Protein AF-A0A2K3N0V7-F1 (afdb_monomer)

Organism: Trifolium pratense (NCBI:txid57577)

Secondary structure (DSSP, 8-state):
-TTTSTTT--HHHHHHHHHHHHHHHHHGGGS---PPP-SHHHHHHHHHTT---EEEEEESTTTT-GGGTTEEEEEEEEEETTTTEEEEEE-SSS--EEEEEE-GGGEE--SS-S-TTSPP--S-STT--TT-EEEEEEESSTTSPPEEEEEEEE--TT----GGG--GGGSSEEEEE-TTBPTT-TTSEEEEETTS---EEETTTEEEEEEEE---HHHHHHHHHT--SS-B-

Sequence (233 aa):
MKIKWSKVFGDAAYREWKCYVASRNIDKKNYIKSRLDDSIAALYLSLENGKFWFPAQVYNRENGHAGFMLSCYDAQLCYDSRIDTFQARYSPNGRWTIEENIKWERLRVPPIDSPSHVLHISDCLDDLRPGDHVEIQWRRNKEFPYGWWYSIIGHLETCQEQGNHCQCHNKDTVILEFTQYTVGSRWRQTMINRKNHREQGNEIEGFYGGIRKLHSKEEITRWKKLWPTKTVE

Radius of gyration: 20.45 Å; Cα contacts (8 Å, |Δi|>4): 410; chains: 1; bounding box: 48×35×70 Å

Solvent-accessible surface area (backbone atoms only — not comparable to full-atom values): 13253 Å² total; per-residue (Å²): 116,82,70,84,44,55,57,38,55,42,70,70,25,54,53,51,48,55,50,55,47,50,52,58,42,56,72,34,73,83,46,103,56,83,71,67,67,84,48,73,65,46,52,51,51,31,42,58,68,39,73,42,73,35,55,24,25,35,46,28,57,77,78,73,41,75,95,30,61,55,25,35,33,72,26,39,33,30,39,39,66,92,76,67,27,25,36,35,39,36,61,52,74,82,54,77,46,80,48,70,76,41,47,75,90,40,44,28,40,63,94,61,100,63,64,53,77,56,79,53,84,53,85,48,52,77,77,48,37,66,74,40,41,31,36,34,30,37,22,63,46,93,74,35,40,43,31,36,34,56,34,33,29,38,71,53,90,89,54,84,80,72,65,98,72,70,62,54,51,80,44,55,61,44,35,40,28,28,83,60,36,35,93,88,37,82,76,21,55,51,78,47,42,52,88,76,67,57,81,43,76,43,84,87,83,14,35,33,50,21,41,48,72,58,81,52,68,65,62,53,51,51,53,65,70,61,52,73,96,60,74,36,124

pLDDT: mean 87.27, std 11.24, range [50.97, 97.5]

Nearest PDB structures (foldseek):
  1fdp-assembly1_A  TM=2.378E-01  e=1.669E-01  Homo sapiens
  6ff0-assembly1_A  TM=2.028E-01  e=1.240E+00  Ryegrass mottle virus
  7yzv-assembly1_A  TM=2.114E-01  e=2.077E+00  Ryegrass mottle virus
  2vpa-assembly1_A  TM=1.777E-01  e=5.824E+00  Deinococcus radiodurans

Mean predicted aligned error: 6.73 Å

Foldseek 3Di:
DPDPCVFFQDDQQLVVLVVVQVVVQVVCPVDPDDRQDNDPVSVVVCQLCQVDWGKWKFQQPPQPDLVRAQKIDIWTWTADNVLGAIWTWDCFQPDTDIDTRHHPLRIGHDPDPDDQLDAADAPCLLVADAQFKKWKWWDLENSGGTMTHIWGWHADPPFPPDPPPTPRSVAQKIKTADPLADDVDPPGIDIAGSPDFDWDDDNVGTIITRMDTDPDPVVVVSSVVSHDPDRRD

Structure (mmCIF, N/CA/C/O backbone):
data_AF-A0A2K3N0V7-F1
#
_entry.id   AF-A0A2K3N0V7-F1
#
loop_
_atom_site.group_PDB
_atom_site.id
_atom_site.type_symbol
_atom_site.label_atom_id
_atom_site.label_alt_id
_atom_site.label_comp_id
_atom_site.label_asym_id
_atom_site.label_entity_id
_atom_site.label_seq_id
_atom_site.pdbx_PDB_ins_code
_atom_site.Cartn_x
_atom_site.Cartn_y
_atom_site.Cartn_z
_atom_site.occupancy
_atom_site.B_iso_or_equiv
_atom_site.auth_seq_id
_atom_site.auth_comp_id
_atom_site.auth_asym_id
_atom_site.auth_atom_id
_atom_site.pdbx_PDB_model_num
ATOM 1 N N . MET A 1 1 ? 12.189 -15.089 -15.171 1.00 53.09 1 MET A N 1
ATOM 2 C CA . MET A 1 1 ? 11.665 -13.954 -14.373 1.00 53.09 1 MET A CA 1
ATOM 3 C C . MET A 1 1 ? 11.386 -14.283 -12.895 1.00 53.09 1 MET A C 1
ATOM 5 O O . MET A 1 1 ? 11.466 -13.382 -12.074 1.00 53.09 1 MET A O 1
ATOM 9 N N . LYS A 1 2 ? 11.056 -15.540 -12.539 1.00 59.03 2 LYS A N 1
ATOM 10 C CA . LYS A 1 2 ? 10.131 -15.887 -11.438 1.00 59.03 2 LYS A CA 1
ATOM 11 C C . LYS A 1 2 ? 10.522 -15.602 -9.971 1.00 59.03 2 LYS A C 1
ATOM 13 O O . LYS A 1 2 ? 9.604 -15.602 -9.161 1.00 59.03 2 LYS A O 1
ATOM 18 N N . ILE A 1 3 ? 11.784 -15.369 -9.586 1.00 67.62 3 ILE A N 1
ATOM 19 C CA . ILE A 1 3 ? 12.129 -15.196 -8.147 1.00 67.62 3 ILE A CA 1
ATOM 20 C C . ILE A 1 3 ? 12.509 -13.756 -7.786 1.00 67.62 3 ILE A C 1
ATOM 22 O O . ILE A 1 3 ? 11.917 -13.201 -6.866 1.00 67.62 3 ILE A O 1
ATOM 26 N N . LYS A 1 4 ? 13.470 -13.141 -8.493 1.00 84.62 4 LYS A N 1
ATOM 27 C CA . LYS A 1 4 ? 13.962 -11.791 -8.150 1.00 84.62 4 LYS A CA 1
ATOM 28 C C . LYS A 1 4 ? 12.851 -10.742 -8.259 1.00 84.62 4 LYS A C 1
ATOM 30 O O . LYS A 1 4 ? 12.568 -10.024 -7.310 1.00 84.62 4 LYS A O 1
ATOM 35 N N . TRP A 1 5 ? 12.187 -10.707 -9.412 1.00 90.44 5 TRP A N 1
ATOM 36 C CA . TRP A 1 5 ? 11.253 -9.638 -9.767 1.00 90.44 5 TRP A CA 1
ATOM 37 C C . TRP A 1 5 ? 9.809 -9.892 -9.326 1.00 90.44 5 TRP A C 1
ATOM 39 O O . TRP A 1 5 ? 9.037 -8.948 -9.230 1.00 90.44 5 TRP A O 1
ATOM 49 N N . SER A 1 6 ? 9.431 -11.131 -8.994 1.00 86.44 6 SER A N 1
ATOM 50 C CA . SER A 1 6 ? 8.032 -11.497 -8.697 1.00 86.44 6 SER A CA 1
ATOM 51 C C . SER A 1 6 ? 7.441 -10.826 -7.457 1.00 86.44 6 SER A C 1
ATOM 53 O O . SER A 1 6 ? 6.226 -10.782 -7.307 1.00 86.44 6 SER A O 1
ATOM 55 N N . LYS A 1 7 ? 8.284 -10.285 -6.570 1.00 87.25 7 LYS A N 1
ATOM 56 C CA . LYS A 1 7 ? 7.837 -9.561 -5.371 1.00 87.25 7 LYS A CA 1
ATOM 57 C C . LYS A 1 7 ? 7.464 -8.102 -5.633 1.00 87.25 7 LYS A C 1
ATOM 59 O O . LYS A 1 7 ? 6.831 -7.498 -4.772 1.00 87.25 7 LYS A O 1
ATOM 64 N N . VAL A 1 8 ? 7.860 -7.544 -6.778 1.00 92.31 8 VAL A N 1
ATOM 65 C CA . VAL A 1 8 ? 7.706 -6.112 -7.091 1.00 92.31 8 VAL A CA 1
ATOM 66 C C . VAL A 1 8 ? 7.111 -5.851 -8.475 1.00 92.31 8 VAL A C 1
ATOM 68 O O . VAL A 1 8 ? 6.478 -4.825 -8.688 1.00 92.31 8 VAL A O 1
ATOM 71 N N . PHE A 1 9 ? 7.260 -6.791 -9.405 1.00 92.38 9 PHE A N 1
ATOM 72 C CA . PHE A 1 9 ? 6.770 -6.689 -10.771 1.00 92.38 9 PHE A CA 1
ATOM 73 C C . PHE A 1 9 ? 5.545 -7.592 -10.959 1.00 92.38 9 PHE A C 1
ATOM 75 O O . PHE A 1 9 ? 5.670 -8.818 -10.939 1.00 92.38 9 PHE A O 1
ATOM 82 N N . GLY A 1 10 ? 4.371 -6.980 -11.133 1.00 91.56 10 GLY A N 1
ATOM 83 C CA . GLY A 1 10 ? 3.091 -7.672 -11.326 1.00 91.56 10 GLY A CA 1
ATOM 84 C C . GLY A 1 10 ? 2.415 -7.359 -12.661 1.00 91.56 10 GLY A C 1
ATOM 85 O O . GLY A 1 10 ? 3.028 -6.802 -13.573 1.00 91.56 10 GLY A O 1
ATOM 86 N N . ASP A 1 11 ? 1.128 -7.690 -12.764 1.00 91.44 11 ASP A N 1
ATOM 87 C CA . ASP A 1 11 ? 0.361 -7.581 -14.012 1.00 91.44 11 ASP A CA 1
ATOM 88 C C . ASP A 1 11 ? 0.267 -6.145 -14.536 1.00 91.44 11 ASP A C 1
ATOM 90 O O . ASP A 1 11 ? 0.441 -5.919 -15.736 1.00 91.44 11 ASP A O 1
ATOM 94 N N . ALA A 1 12 ? 0.078 -5.161 -13.650 1.00 91.38 12 ALA A N 1
ATOM 95 C CA . ALA A 1 12 ? 0.076 -3.746 -14.020 1.00 91.38 12 ALA A CA 1
ATOM 96 C C . ALA A 1 12 ? 1.392 -3.329 -14.691 1.00 91.38 12 ALA A C 1
ATOM 98 O O . ALA A 1 12 ? 1.384 -2.736 -15.771 1.00 91.38 12 ALA A O 1
ATOM 99 N N . ALA A 1 13 ? 2.521 -3.735 -14.110 1.00 93.25 13 ALA A N 1
ATOM 100 C CA . ALA A 1 13 ? 3.840 -3.459 -14.660 1.00 93.25 13 ALA A CA 1
ATOM 101 C C . ALA A 1 13 ? 4.084 -4.174 -15.990 1.00 93.25 13 ALA A C 1
ATOM 103 O O . ALA A 1 13 ? 4.665 -3.606 -16.917 1.00 93.25 13 ALA A O 1
ATOM 104 N N . TYR A 1 14 ? 3.584 -5.402 -16.123 1.00 92.69 14 TYR A N 1
ATOM 105 C CA . TYR A 1 14 ? 3.677 -6.143 -17.372 1.00 92.69 14 TYR A CA 1
ATOM 106 C C . TYR A 1 14 ? 2.850 -5.506 -18.498 1.00 92.69 14 TYR A C 1
ATOM 108 O O . TYR A 1 14 ? 3.303 -5.453 -19.645 1.00 92.69 14 TYR A O 1
ATOM 116 N N . ARG A 1 15 ? 1.655 -4.983 -18.197 1.00 92.75 15 ARG A N 1
ATOM 117 C CA . ARG A 1 15 ? 0.851 -4.232 -19.174 1.00 92.75 15 ARG A CA 1
ATOM 118 C C . ARG A 1 15 ? 1.537 -2.931 -19.582 1.00 92.75 15 ARG A C 1
ATOM 120 O O . ARG A 1 15 ? 1.597 -2.644 -20.776 1.00 92.75 15 ARG A O 1
ATOM 127 N N . GLU A 1 16 ? 2.111 -2.195 -18.631 1.00 93.19 16 GLU A N 1
ATOM 128 C CA . GLU A 1 16 ? 2.858 -0.968 -18.929 1.00 93.19 16 GLU A CA 1
ATOM 129 C C . GLU A 1 16 ? 4.085 -1.247 -19.814 1.00 93.19 16 GLU A C 1
ATOM 131 O O . GLU A 1 16 ? 4.337 -0.513 -20.771 1.00 93.19 16 GLU A O 1
ATOM 136 N N . TRP A 1 17 ? 4.777 -2.371 -19.596 1.00 93.25 17 TRP A N 1
ATOM 137 C CA . TRP A 1 17 ? 5.868 -2.811 -20.469 1.00 93.25 17 TRP A CA 1
ATOM 138 C C . TRP A 1 17 ? 5.409 -3.020 -21.915 1.00 93.25 17 TRP A C 1
ATOM 140 O O . TRP A 1 17 ? 6.053 -2.538 -22.850 1.00 93.25 17 TRP A O 1
ATOM 150 N N . LYS A 1 18 ? 4.275 -3.702 -22.125 1.00 92.25 18 LYS A N 1
ATOM 151 C CA . LYS A 1 18 ? 3.732 -3.905 -23.478 1.00 92.25 18 LYS A CA 1
ATOM 152 C C . LYS A 1 18 ? 3.440 -2.574 -24.170 1.00 92.25 18 LYS A C 1
ATOM 154 O O . LYS A 1 18 ? 3.781 -2.413 -25.342 1.00 92.25 18 LYS A O 1
ATOM 159 N N . CYS A 1 19 ? 2.865 -1.614 -23.446 1.00 90.38 19 CYS A N 1
ATOM 160 C CA . CYS A 1 19 ? 2.620 -0.266 -23.961 1.00 90.38 19 CYS A CA 1
ATOM 161 C C . CYS A 1 19 ? 3.927 0.464 -24.307 1.00 90.38 19 CYS A C 1
ATOM 163 O O . CYS A 1 19 ? 4.026 1.063 -25.378 1.00 90.38 19 CYS A O 1
ATOM 165 N N . TYR A 1 20 ? 4.946 0.367 -23.450 1.00 89.62 20 TYR A N 1
ATOM 166 C CA . TYR A 1 20 ? 6.271 0.948 -23.679 1.00 89.62 20 TYR A CA 1
ATOM 167 C C . TYR A 1 20 ? 6.953 0.395 -24.940 1.00 89.62 20 TYR A C 1
ATOM 169 O O . TYR A 1 20 ? 7.524 1.149 -25.732 1.00 89.62 20 TYR A O 1
ATOM 177 N N . VAL A 1 21 ? 6.890 -0.921 -25.162 1.00 89.12 21 VAL A N 1
ATOM 178 C CA . VAL A 1 21 ? 7.452 -1.541 -26.372 1.00 89.12 21 VAL A CA 1
ATOM 179 C C . VAL A 1 21 ? 6.674 -1.107 -27.615 1.00 89.12 21 VAL A C 1
ATOM 181 O O . VAL A 1 21 ? 7.278 -0.794 -28.644 1.00 89.12 21 VAL A O 1
ATOM 184 N N . ALA A 1 22 ? 5.343 -1.055 -27.527 1.00 87.06 22 ALA A N 1
ATOM 185 C CA . ALA A 1 22 ? 4.488 -0.640 -28.632 1.00 87.06 22 ALA A CA 1
ATOM 186 C C . ALA A 1 22 ? 4.751 0.815 -29.059 1.00 87.06 22 ALA A C 1
ATOM 188 O O . ALA A 1 22 ? 4.936 1.064 -30.251 1.00 87.06 22 ALA A O 1
ATOM 189 N N . SER A 1 23 ? 4.837 1.756 -28.111 1.00 84.38 23 SER A N 1
ATOM 190 C CA . SER A 1 23 ? 5.066 3.178 -28.410 1.00 84.38 23 SER A CA 1
ATOM 191 C C . SER A 1 23 ? 6.407 3.410 -29.107 1.00 84.38 23 SER A C 1
ATOM 193 O O . SER A 1 23 ? 6.461 4.023 -30.171 1.00 84.38 23 SER A O 1
ATOM 195 N N . ARG A 1 24 ? 7.486 2.797 -28.611 1.00 79.62 24 ARG A N 1
ATOM 196 C CA . ARG A 1 24 ? 8.812 2.924 -29.234 1.00 79.62 24 ARG A CA 1
ATOM 197 C C . ARG A 1 24 ? 8.927 2.256 -30.599 1.00 79.62 24 ARG A C 1
ATOM 199 O O . ARG A 1 24 ? 9.806 2.608 -31.384 1.00 79.62 24 ARG A O 1
ATOM 206 N N . ASN A 1 25 ? 8.077 1.276 -30.886 1.00 76.00 25 ASN A N 1
ATOM 207 C CA . ASN A 1 25 ? 7.995 0.672 -32.211 1.00 76.00 25 ASN A CA 1
ATOM 208 C C . ASN A 1 25 ? 7.245 1.562 -33.210 1.00 76.00 25 ASN A C 1
ATOM 210 O O . ASN A 1 25 ? 7.527 1.475 -34.403 1.00 76.00 25 ASN A O 1
ATOM 214 N N . ILE A 1 26 ? 6.338 2.428 -32.748 1.00 68.56 26 ILE A N 1
ATOM 215 C CA . ILE A 1 26 ? 5.679 3.442 -33.583 1.00 68.56 26 ILE A CA 1
ATOM 216 C C . ILE A 1 26 ? 6.671 4.552 -33.942 1.00 68.56 26 ILE A C 1
ATOM 218 O O . ILE A 1 26 ? 6.823 4.849 -35.125 1.00 68.56 26 ILE A O 1
ATOM 222 N N . ASP A 1 27 ? 7.423 5.073 -32.967 1.00 61.59 27 ASP A N 1
ATOM 223 C CA . ASP A 1 27 ? 8.426 6.132 -33.192 1.00 61.59 27 ASP A CA 1
ATOM 224 C C . ASP A 1 27 ? 9.503 5.722 -34.213 1.00 61.59 27 ASP A C 1
ATOM 226 O O . ASP A 1 27 ? 10.034 6.541 -34.965 1.00 61.59 27 ASP A O 1
ATOM 230 N N . LYS A 1 28 ? 9.808 4.422 -34.278 1.00 59.72 28 LYS A N 1
ATOM 231 C CA . LYS A 1 28 ? 10.788 3.844 -35.205 1.00 59.72 28 LYS A CA 1
ATOM 232 C C . LYS A 1 28 ? 10.254 3.572 -36.611 1.00 59.72 28 LYS A C 1
ATOM 234 O O . LYS A 1 28 ? 11.056 3.266 -37.483 1.00 59.72 28 LYS A O 1
AT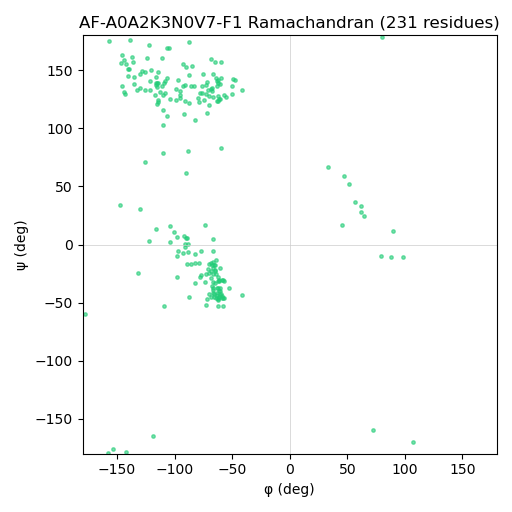OM 239 N N . LYS A 1 29 ? 8.951 3.700 -36.891 1.00 53.72 29 LYS A N 1
ATOM 240 C CA . LYS A 1 29 ? 8.425 3.489 -38.257 1.00 53.72 29 LYS A CA 1
ATOM 241 C C . LYS A 1 29 ? 8.946 4.510 -39.282 1.00 53.72 29 LYS A C 1
ATOM 243 O O . LYS A 1 29 ? 8.833 4.250 -40.474 1.00 53.72 29 LYS A O 1
ATOM 248 N N . ASN A 1 30 ? 9.569 5.606 -38.835 1.00 54.69 30 ASN A N 1
ATOM 249 C CA . ASN A 1 30 ? 10.141 6.646 -39.699 1.00 54.69 30 ASN A CA 1
ATOM 250 C C . ASN A 1 30 ? 11.631 6.457 -40.047 1.00 54.69 30 ASN A C 1
ATOM 252 O O . ASN A 1 30 ? 12.147 7.182 -40.890 1.00 54.69 30 ASN A O 1
ATOM 256 N N . TYR A 1 31 ? 12.330 5.484 -39.451 1.00 55.84 31 TYR A N 1
ATOM 257 C CA . TYR A 1 31 ? 13.721 5.158 -39.787 1.00 55.84 31 TYR A CA 1
ATOM 258 C C . TYR A 1 31 ? 13.918 3.645 -39.702 1.00 55.84 31 TYR A C 1
ATOM 260 O O . TYR A 1 31 ? 13.580 3.048 -38.687 1.00 55.84 31 TYR A O 1
ATOM 268 N N . ILE A 1 32 ? 14.487 3.020 -40.737 1.00 53.59 32 ILE A N 1
ATOM 269 C CA . ILE A 1 32 ? 14.773 1.574 -40.804 1.00 53.59 32 ILE A CA 1
ATOM 270 C C . ILE A 1 32 ? 15.730 1.182 -39.657 1.00 53.59 32 ILE A C 1
ATOM 272 O O . ILE A 1 32 ? 16.947 1.143 -39.818 1.00 53.59 32 ILE A O 1
ATOM 276 N N . LYS A 1 33 ? 15.202 0.936 -38.455 1.00 50.97 33 LYS A N 1
ATOM 277 C CA . LYS A 1 33 ? 15.958 0.463 -37.294 1.00 50.97 33 LYS A CA 1
ATOM 278 C C . LYS A 1 33 ? 15.083 -0.464 -36.458 1.00 50.97 33 LYS A C 1
ATOM 280 O O . LYS A 1 33 ? 13.906 -0.197 -36.233 1.00 50.97 33 LYS A O 1
ATOM 285 N N . SER A 1 34 ? 15.689 -1.568 -36.028 1.00 56.81 34 SER A N 1
ATOM 286 C CA . SER A 1 34 ? 15.048 -2.755 -35.457 1.00 56.81 34 SER A CA 1
ATOM 287 C C . SER A 1 34 ? 13.905 -2.474 -34.471 1.00 56.81 34 SER A C 1
ATOM 289 O O . SER A 1 34 ? 14.027 -1.678 -33.526 1.00 56.81 34 SER A O 1
ATOM 291 N N . ARG A 1 35 ? 12.798 -3.196 -34.691 1.00 63.31 35 ARG A N 1
ATOM 292 C CA . ARG A 1 35 ? 11.685 -3.366 -33.752 1.00 63.31 35 ARG A CA 1
ATOM 293 C C . ARG A 1 35 ? 12.255 -3.790 -32.394 1.00 63.31 35 ARG A C 1
ATOM 295 O O . ARG A 1 35 ? 13.091 -4.688 -32.334 1.00 63.31 35 ARG A O 1
ATOM 302 N N . LEU A 1 36 ? 11.860 -3.108 -31.322 1.00 69.50 36 LEU A N 1
ATOM 303 C CA . LEU A 1 36 ? 12.129 -3.575 -29.965 1.00 69.50 36 LEU A CA 1
ATOM 304 C C . LEU A 1 36 ? 11.456 -4.934 -29.785 1.00 69.50 36 LEU A C 1
ATOM 306 O O . LEU A 1 36 ? 10.259 -5.068 -30.047 1.00 69.50 36 LEU A O 1
ATOM 310 N N . ASP A 1 37 ? 12.267 -5.903 -29.375 1.00 77.44 37 ASP A N 1
ATOM 311 C CA . ASP A 1 37 ? 11.851 -7.244 -28.993 1.00 77.44 37 ASP A CA 1
ATOM 312 C C . ASP A 1 37 ? 10.915 -7.164 -27.773 1.00 77.44 37 ASP A C 1
ATOM 314 O O . ASP A 1 37 ? 11.237 -6.504 -26.783 1.00 77.44 37 ASP A O 1
ATOM 318 N N . ASP A 1 38 ? 9.741 -7.791 -27.866 1.00 80.69 38 ASP A N 1
ATOM 319 C CA . ASP A 1 38 ? 8.756 -7.888 -26.783 1.00 80.69 38 ASP A CA 1
ATOM 320 C C . ASP A 1 38 ? 8.944 -9.154 -25.931 1.00 80.69 38 ASP A C 1
ATOM 322 O O . ASP A 1 38 ? 8.145 -9.428 -25.028 1.00 80.69 38 ASP A O 1
ATOM 326 N N . SER A 1 39 ? 10.028 -9.901 -26.170 1.00 88.38 39 SER A N 1
ATOM 327 C CA . SER A 1 39 ? 10.370 -11.089 -25.405 1.00 88.38 39 SER A CA 1
ATOM 328 C C . SER A 1 39 ? 10.565 -10.809 -23.912 1.00 88.38 39 SER A C 1
ATOM 330 O O . SER A 1 39 ? 10.932 -9.726 -23.447 1.00 88.38 39 SER A O 1
ATOM 332 N N . ILE A 1 40 ? 10.395 -11.872 -23.130 1.00 87.25 40 ILE A N 1
ATOM 333 C CA . ILE A 1 40 ? 10.682 -11.892 -21.693 1.00 87.25 40 ILE A CA 1
ATOM 334 C C . ILE A 1 40 ? 12.154 -11.557 -21.396 1.00 87.25 40 ILE A C 1
ATOM 336 O O . ILE A 1 40 ? 12.450 -10.973 -20.352 1.00 87.25 40 ILE A O 1
ATOM 340 N N . ALA A 1 41 ? 13.073 -11.905 -22.302 1.00 88.88 41 ALA A N 1
ATOM 341 C CA . ALA A 1 41 ? 14.489 -11.578 -22.166 1.00 88.88 41 ALA A CA 1
ATOM 342 C C . ALA A 1 41 ? 14.733 -10.071 -22.337 1.00 88.88 41 ALA A C 1
ATOM 344 O O . ALA A 1 41 ? 15.463 -9.480 -21.540 1.00 88.88 41 ALA A O 1
ATOM 345 N N . ALA A 1 42 ? 14.073 -9.440 -23.313 1.00 90.44 42 ALA A N 1
ATOM 346 C CA . ALA A 1 42 ? 14.140 -7.997 -23.520 1.00 90.44 42 ALA A CA 1
ATOM 347 C C . ALA A 1 42 ? 13.571 -7.218 -22.323 1.00 90.44 42 ALA A C 1
ATOM 349 O O . ALA A 1 42 ? 14.199 -6.258 -21.870 1.00 90.44 42 ALA A O 1
ATOM 350 N N . LEU A 1 43 ? 12.450 -7.679 -21.752 1.00 91.94 43 LEU A N 1
ATOM 351 C CA . LEU A 1 43 ? 11.905 -7.132 -20.505 1.00 91.94 43 LEU A CA 1
ATOM 352 C C . LEU A 1 43 ? 12.925 -7.229 -19.364 1.00 91.94 43 LEU A C 1
ATOM 354 O O . LEU A 1 43 ? 13.245 -6.216 -18.746 1.00 91.94 43 LEU A O 1
ATOM 358 N N . TYR A 1 44 ? 13.487 -8.416 -19.111 1.00 90.50 44 TYR A N 1
ATOM 359 C CA . TYR A 1 44 ? 14.478 -8.598 -18.044 1.00 90.50 44 TYR A CA 1
ATOM 360 C C . TYR A 1 44 ? 15.683 -7.674 -18.226 1.00 90.50 44 TYR A C 1
ATOM 362 O O . TYR A 1 44 ? 16.084 -6.987 -17.292 1.00 90.50 44 TYR A O 1
ATOM 370 N N . LEU A 1 45 ? 16.213 -7.594 -19.448 1.00 92.25 45 LEU A N 1
ATOM 371 C CA . LEU A 1 45 ? 17.322 -6.705 -19.756 1.00 92.25 45 LEU A CA 1
ATOM 372 C C . LEU A 1 45 ? 16.956 -5.236 -19.502 1.00 92.25 45 LEU A C 1
ATOM 374 O O . LEU A 1 45 ? 17.792 -4.503 -18.986 1.00 92.25 45 LEU A O 1
ATOM 378 N N . SER A 1 46 ? 15.737 -4.804 -19.847 1.00 93.06 46 SER A N 1
ATOM 379 C CA . SER A 1 46 ? 15.262 -3.428 -19.624 1.00 93.06 46 SER A CA 1
ATOM 380 C C . SER A 1 46 ? 15.099 -3.062 -18.145 1.00 93.06 46 SER A C 1
ATOM 382 O O . SER A 1 46 ? 15.317 -1.908 -17.776 1.00 93.06 46 SER A O 1
ATOM 384 N N . LEU A 1 47 ? 14.744 -4.043 -17.309 1.00 94.19 47 LEU A N 1
ATOM 385 C CA . LEU A 1 47 ? 14.672 -3.885 -15.860 1.00 94.19 47 LEU A CA 1
ATOM 386 C C . LEU A 1 47 ? 16.077 -3.812 -15.263 1.00 94.19 47 LEU A C 1
ATOM 388 O O . LEU A 1 47 ? 16.395 -2.859 -14.561 1.00 94.19 47 LEU A O 1
ATOM 392 N N . GLU A 1 48 ? 16.944 -4.776 -15.587 1.00 94.19 48 GLU A N 1
ATOM 393 C CA . GLU A 1 48 ? 18.309 -4.842 -15.045 1.00 94.19 48 GLU A CA 1
ATOM 394 C C . GLU A 1 48 ? 19.170 -3.635 -15.439 1.00 94.19 48 GLU A C 1
ATOM 396 O O . GLU A 1 48 ? 20.071 -3.269 -14.697 1.00 94.19 48 GLU A O 1
ATOM 401 N N . ASN A 1 49 ? 18.911 -2.996 -16.583 1.00 93.69 49 ASN A N 1
ATOM 402 C CA . ASN A 1 49 ? 19.666 -1.817 -17.021 1.00 93.69 49 ASN A CA 1
ATOM 403 C C . ASN A 1 49 ? 18.992 -0.471 -16.703 1.00 93.69 49 ASN A C 1
ATOM 405 O O . ASN A 1 49 ? 19.469 0.556 -17.191 1.00 93.69 49 ASN A O 1
ATOM 409 N N . GLY A 1 50 ? 17.883 -0.466 -15.955 1.00 93.50 50 GLY A N 1
ATOM 410 C CA . GLY A 1 50 ? 17.192 0.762 -15.547 1.00 93.50 50 GLY A CA 1
ATOM 411 C C . GLY A 1 50 ? 16.590 1.577 -16.701 1.00 93.50 50 GLY A C 1
ATOM 412 O O . GLY A 1 50 ? 16.424 2.792 -16.591 1.00 93.50 50 GLY A O 1
ATOM 413 N N . LYS A 1 51 ? 16.282 0.955 -17.849 1.00 92.31 51 LYS A N 1
ATOM 414 C CA . LYS A 1 51 ? 15.654 1.653 -18.992 1.00 92.31 51 LYS A CA 1
ATOM 415 C C . LYS A 1 51 ? 14.137 1.718 -18.908 1.00 92.31 51 LYS A C 1
ATOM 417 O O . LYS A 1 51 ? 13.532 2.495 -19.654 1.00 92.31 51 LYS A O 1
ATOM 422 N N . PHE A 1 52 ? 13.534 0.887 -18.066 1.00 93.62 52 PHE A N 1
ATOM 423 C CA . PHE A 1 52 ? 12.092 0.796 -17.918 1.00 93.62 52 PHE A CA 1
ATOM 424 C C . PHE A 1 52 ? 11.668 1.225 -16.513 1.00 93.62 52 PHE A C 1
ATOM 426 O O . PHE A 1 52 ? 12.105 0.645 -15.520 1.00 93.62 52 PHE A O 1
ATOM 433 N N . TRP A 1 53 ? 10.826 2.259 -16.465 1.00 95.44 53 TRP A N 1
ATOM 434 C CA . TRP A 1 53 ? 10.098 2.650 -15.263 1.00 95.44 53 TRP A CA 1
ATOM 435 C C . TRP A 1 53 ? 8.819 1.829 -15.195 1.00 95.44 53 TRP A C 1
ATOM 437 O O . TRP A 1 53 ? 8.176 1.645 -16.227 1.00 95.44 53 TRP A O 1
ATOM 447 N N . PHE A 1 54 ? 8.482 1.314 -14.018 1.00 95.25 54 PHE A N 1
ATOM 448 C CA . PHE A 1 54 ? 7.321 0.450 -13.867 1.00 95.25 54 PHE A CA 1
ATOM 449 C C . PHE A 1 54 ? 6.546 0.731 -12.571 1.00 95.25 54 PHE A C 1
ATOM 451 O O . PHE A 1 54 ? 7.142 1.138 -11.572 1.00 95.25 54 PHE A O 1
ATOM 458 N N . PRO A 1 55 ? 5.226 0.487 -12.554 1.00 94.88 55 PRO A N 1
ATOM 459 C CA . PRO A 1 55 ? 4.371 0.752 -11.416 1.00 94.88 55 PRO A CA 1
ATOM 460 C C . PRO A 1 55 ? 4.570 -0.322 -10.349 1.00 94.88 55 PRO A C 1
ATOM 462 O O . PRO A 1 55 ? 4.503 -1.526 -10.618 1.00 94.88 55 PRO A O 1
ATOM 465 N N . ALA A 1 56 ? 4.777 0.126 -9.120 1.00 95.38 56 ALA A N 1
ATOM 466 C CA . ALA A 1 56 ? 4.784 -0.706 -7.928 1.00 95.38 56 ALA A CA 1
ATOM 467 C C . ALA A 1 56 ? 4.395 0.142 -6.711 1.00 95.38 56 ALA A C 1
ATOM 469 O O . ALA A 1 56 ? 4.067 1.320 -6.851 1.00 95.38 56 ALA A O 1
ATOM 470 N N . GLN A 1 57 ? 4.437 -0.445 -5.515 1.00 94.75 57 GLN A N 1
ATOM 471 C CA . GLN A 1 57 ? 4.214 0.295 -4.279 1.00 94.75 57 GLN A CA 1
ATOM 472 C C . GLN A 1 57 ? 5.447 0.323 -3.379 1.00 94.75 57 GLN A C 1
ATOM 474 O O . GLN A 1 57 ? 6.183 -0.662 -3.275 1.00 94.75 57 GLN A O 1
ATOM 479 N N . VAL A 1 58 ? 5.632 1.460 -2.706 1.00 94.19 58 VAL A N 1
ATOM 480 C CA . VAL A 1 58 ? 6.722 1.721 -1.763 1.00 94.19 58 VAL A CA 1
ATOM 481 C C . VAL A 1 58 ? 6.156 1.892 -0.359 1.00 94.19 58 VAL A C 1
ATOM 483 O O . VAL A 1 58 ? 5.306 2.749 -0.115 1.00 94.19 58 VAL A O 1
ATOM 486 N N . TYR A 1 59 ? 6.648 1.088 0.577 1.00 92.69 59 TYR A N 1
ATOM 487 C CA . TYR A 1 59 ? 6.371 1.217 2.002 1.00 92.69 59 TYR A CA 1
ATOM 488 C C . TYR A 1 59 ? 7.139 2.381 2.639 1.00 92.69 59 TYR A C 1
ATOM 490 O O . TYR A 1 59 ? 8.300 2.632 2.296 1.00 92.69 59 TYR A O 1
ATOM 498 N N . ASN A 1 60 ? 6.527 3.017 3.642 1.00 87.19 60 ASN A N 1
ATOM 499 C CA . ASN A 1 60 ? 7.097 4.086 4.466 1.00 87.19 60 ASN A CA 1
ATOM 500 C C . ASN A 1 60 ? 7.785 5.159 3.612 1.00 87.19 60 ASN A C 1
ATOM 502 O O . ASN A 1 60 ? 8.994 5.364 3.738 1.00 87.19 60 ASN A O 1
ATOM 506 N N . ARG A 1 61 ? 7.036 5.793 2.698 1.00 71.75 61 ARG A N 1
ATOM 507 C CA . ARG A 1 61 ? 7.525 6.930 1.897 1.00 71.75 61 ARG A CA 1
ATOM 508 C C . ARG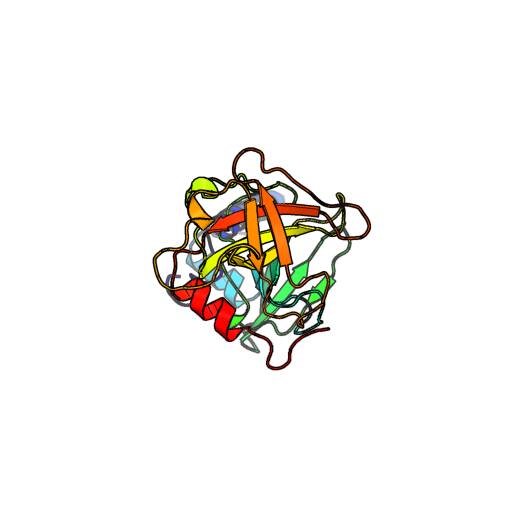 A 1 61 ? 8.216 7.949 2.817 1.00 71.75 61 ARG A C 1
ATOM 510 O O . ARG A 1 61 ? 7.765 8.161 3.938 1.00 71.75 61 ARG A O 1
ATOM 517 N N . GLU A 1 62 ? 9.316 8.545 2.353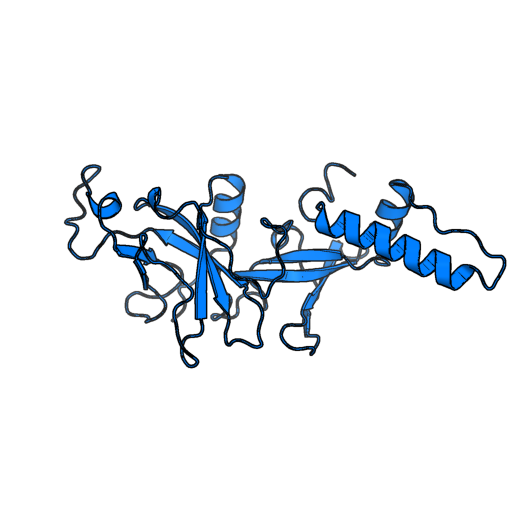 1.00 65.44 62 GLU A N 1
ATOM 518 C CA . GLU A 1 62 ? 10.133 9.488 3.148 1.00 65.44 62 GLU A CA 1
ATOM 519 C C . GLU A 1 62 ? 10.765 8.867 4.417 1.00 65.44 62 GLU A C 1
ATOM 521 O O . GLU A 1 62 ? 10.939 9.535 5.432 1.00 65.44 62 GLU A O 1
ATOM 526 N N . ASN A 1 63 ? 11.112 7.574 4.351 1.00 64.69 63 ASN A N 1
ATOM 527 C CA . ASN A 1 63 ? 11.982 6.835 5.278 1.00 64.69 63 ASN A CA 1
ATOM 528 C C . ASN A 1 63 ? 11.922 7.273 6.758 1.00 64.69 63 ASN A C 1
ATOM 530 O O . ASN A 1 63 ? 12.900 7.770 7.316 1.00 64.69 63 ASN A O 1
ATOM 534 N N . GLY A 1 64 ? 10.779 7.053 7.409 1.00 57.25 64 GLY A N 1
ATOM 535 C CA . GLY A 1 64 ? 10.640 7.282 8.852 1.00 57.25 64 GLY A CA 1
ATOM 536 C C . GLY A 1 64 ? 10.188 8.688 9.243 1.00 57.25 64 GLY A C 1
ATOM 537 O O . GLY A 1 64 ? 10.203 9.012 10.428 1.00 57.25 64 GLY A O 1
ATOM 538 N N . HIS A 1 65 ? 9.737 9.511 8.292 1.00 68.62 65 HIS A N 1
ATOM 539 C CA . HIS A 1 65 ? 8.948 10.687 8.639 1.00 68.62 65 HIS A CA 1
ATOM 540 C C . HIS A 1 65 ? 7.643 10.253 9.327 1.00 68.62 65 HIS A C 1
ATOM 542 O O . HIS A 1 65 ? 6.851 9.494 8.764 1.00 68.62 65 HIS A O 1
ATOM 548 N N . ALA A 1 66 ? 7.423 10.766 10.540 1.00 63.22 66 ALA A N 1
ATOM 549 C CA . ALA A 1 66 ? 6.311 10.452 11.442 1.00 63.22 66 ALA A CA 1
ATOM 550 C C . ALA A 1 66 ? 4.940 10.326 10.748 1.00 63.22 66 ALA A C 1
ATOM 552 O O . ALA A 1 66 ? 4.185 9.387 11.000 1.00 63.22 66 ALA A O 1
ATOM 553 N N . GLY A 1 67 ? 4.639 11.244 9.825 1.00 66.06 67 GLY A N 1
ATOM 554 C CA . GLY A 1 67 ? 3.355 11.289 9.116 1.00 66.06 67 GLY A CA 1
ATOM 555 C C . GLY A 1 67 ? 3.102 10.155 8.111 1.00 66.06 67 GLY A C 1
ATOM 556 O O . GLY A 1 67 ? 1.957 9.940 7.730 1.00 66.06 67 GLY A O 1
ATOM 557 N N . PHE A 1 68 ? 4.134 9.418 7.687 1.00 70.88 68 PHE A N 1
ATOM 558 C CA . PHE A 1 68 ? 4.036 8.366 6.659 1.00 70.88 68 PHE A CA 1
ATOM 559 C C . PHE A 1 68 ? 4.366 6.973 7.200 1.00 70.88 68 PHE A C 1
ATOM 561 O O . PHE A 1 68 ? 4.591 6.027 6.439 1.00 70.88 68 PHE A O 1
ATOM 568 N N . MET A 1 69 ? 4.431 6.819 8.517 1.00 81.81 69 MET A N 1
ATOM 569 C CA . MET A 1 69 ? 4.790 5.545 9.117 1.00 81.81 69 MET A CA 1
ATOM 570 C C . MET A 1 69 ? 3.668 4.524 8.986 1.00 81.81 69 MET A C 1
ATOM 572 O O . MET A 1 69 ? 2.496 4.829 9.195 1.00 81.81 69 MET A O 1
ATOM 576 N N . LEU A 1 70 ? 4.064 3.300 8.639 1.00 89.00 70 LEU A N 1
ATOM 577 C CA . LEU A 1 70 ? 3.164 2.204 8.301 1.00 89.00 70 LEU A CA 1
ATOM 578 C C . LEU A 1 70 ? 2.207 2.548 7.144 1.00 89.00 70 LEU A C 1
ATOM 580 O O . LEU A 1 70 ? 1.060 2.102 7.120 1.00 89.00 70 LEU A O 1
ATOM 584 N N . SER A 1 71 ? 2.711 3.314 6.168 1.00 91.62 71 SER A N 1
ATOM 585 C CA . SER A 1 71 ? 2.002 3.649 4.929 1.00 91.62 71 SER A CA 1
ATOM 586 C C . SER A 1 71 ? 2.624 2.983 3.696 1.00 91.62 71 SER A C 1
ATOM 588 O O . SER A 1 71 ? 3.780 2.550 3.722 1.00 91.62 71 SER A O 1
ATOM 590 N N . CYS A 1 72 ? 1.868 2.879 2.605 1.00 93.50 72 CYS A N 1
ATOM 591 C CA . CYS A 1 72 ? 2.326 2.337 1.329 1.00 93.50 72 CYS A CA 1
ATOM 592 C C . CYS A 1 72 ? 1.694 3.100 0.156 1.00 93.50 72 CYS A C 1
ATOM 594 O O . CYS A 1 72 ? 0.479 3.301 0.138 1.00 93.50 72 CYS A O 1
ATOM 596 N N . TYR A 1 73 ? 2.504 3.514 -0.821 1.00 92.06 73 TYR A N 1
ATOM 597 C CA . TYR A 1 73 ? 2.070 4.374 -1.928 1.00 92.06 73 TYR A CA 1
ATOM 598 C C . TYR A 1 73 ? 2.483 3.844 -3.287 1.00 92.06 73 TYR A C 1
ATOM 600 O O . TYR A 1 73 ? 3.581 3.311 -3.433 1.00 92.06 73 TYR A O 1
ATOM 608 N N . ASP A 1 74 ? 1.639 4.093 -4.284 1.00 93.12 74 ASP A N 1
ATOM 609 C CA . ASP A 1 74 ? 1.974 3.866 -5.685 1.00 93.12 74 ASP A CA 1
ATOM 610 C C . ASP A 1 74 ? 3.131 4.770 -6.123 1.00 93.12 74 ASP A C 1
ATOM 612 O O . ASP A 1 74 ? 3.168 5.969 -5.829 1.00 93.12 74 ASP A O 1
ATOM 616 N N . ALA A 1 75 ? 4.069 4.186 -6.862 1.00 94.00 75 ALA A N 1
ATOM 617 C CA . ALA A 1 75 ? 5.200 4.878 -7.449 1.00 94.00 75 ALA A CA 1
ATOM 618 C C . ALA A 1 75 ? 5.582 4.258 -8.791 1.00 94.00 75 ALA A C 1
ATOM 620 O O . ALA A 1 75 ? 5.367 3.073 -9.043 1.00 94.00 75 ALA A O 1
ATOM 621 N N . GLN A 1 76 ? 6.229 5.065 -9.624 1.00 95.12 76 GLN A N 1
ATOM 622 C CA . GLN A 1 76 ? 6.991 4.564 -10.760 1.00 95.12 76 GLN A CA 1
ATOM 623 C C . GLN A 1 76 ? 8.411 4.261 -10.287 1.00 95.12 76 GLN A C 1
ATOM 625 O O . GLN A 1 76 ? 9.087 5.149 -9.768 1.00 95.12 76 GLN A O 1
ATOM 630 N N . LEU A 1 77 ? 8.858 3.019 -10.448 1.00 96.44 77 LEU A N 1
ATOM 631 C CA . LEU A 1 77 ? 10.160 2.542 -9.999 1.00 96.44 77 LEU A CA 1
ATOM 632 C C . LEU A 1 77 ? 11.120 2.327 -11.158 1.00 96.44 77 LEU A C 1
ATOM 634 O O . LEU A 1 77 ? 10.736 1.810 -12.201 1.00 96.44 77 LEU A O 1
ATOM 638 N N . CYS A 1 78 ? 12.389 2.635 -10.928 1.00 96.81 78 CYS A N 1
ATOM 639 C CA . CYS A 1 78 ? 13.492 2.271 -11.803 1.00 96.81 78 CYS A CA 1
ATOM 640 C C . CYS A 1 78 ? 14.599 1.619 -10.980 1.00 96.81 78 CYS A C 1
ATOM 642 O O . CYS A 1 78 ? 14.938 2.108 -9.903 1.00 96.81 78 CYS A O 1
ATOM 644 N N . TYR A 1 79 ? 15.142 0.511 -11.472 1.00 97.50 79 TYR A N 1
ATOM 645 C CA . TYR A 1 79 ? 16.183 -0.242 -10.784 1.00 97.50 79 TYR A CA 1
ATOM 646 C C . TYR A 1 79 ? 17.582 0.229 -11.181 1.00 97.50 79 TYR A C 1
ATOM 648 O O . TYR A 1 79 ? 17.869 0.419 -12.363 1.00 97.50 79 TYR A O 1
ATOM 656 N N . ASP A 1 80 ? 18.461 0.356 -10.190 1.00 96.38 80 ASP A N 1
ATOM 657 C CA . ASP A 1 80 ? 19.890 0.579 -10.367 1.00 96.38 80 ASP A CA 1
ATOM 658 C C . ASP A 1 80 ? 20.665 -0.675 -9.946 1.00 96.38 80 ASP A C 1
ATOM 660 O O . ASP A 1 80 ? 20.881 -0.948 -8.760 1.00 96.38 80 ASP A O 1
ATOM 664 N N . SER A 1 81 ? 21.120 -1.438 -10.938 1.00 94.75 81 SER A N 1
ATOM 665 C CA . SER A 1 81 ? 21.867 -2.677 -10.721 1.00 94.75 81 SER A CA 1
ATOM 666 C C . SER A 1 81 ? 23.258 -2.467 -10.121 1.00 94.75 81 SER A C 1
ATOM 668 O O . SER A 1 81 ? 23.857 -3.428 -9.648 1.00 94.75 81 SER A O 1
ATOM 670 N N . ARG A 1 82 ? 23.806 -1.242 -10.148 1.00 95.31 82 ARG A N 1
ATOM 671 C CA . ARG A 1 82 ? 25.164 -0.959 -9.647 1.00 95.31 82 ARG A CA 1
ATOM 672 C C . ARG A 1 82 ? 25.225 -0.985 -8.126 1.00 95.31 82 ARG A C 1
ATOM 674 O O . ARG A 1 82 ? 26.253 -1.341 -7.562 1.00 95.31 82 ARG A O 1
ATOM 681 N N . ILE A 1 83 ? 24.130 -0.588 -7.483 1.00 95.69 83 ILE A N 1
ATOM 682 C CA . ILE A 1 83 ? 24.013 -0.472 -6.023 1.00 95.69 83 ILE A CA 1
ATOM 683 C C . ILE A 1 83 ? 22.878 -1.327 -5.443 1.00 95.69 83 ILE A C 1
ATOM 685 O O . ILE A 1 83 ? 22.638 -1.294 -4.235 1.00 95.69 83 ILE A O 1
ATOM 689 N N . ASP A 1 84 ? 22.201 -2.101 -6.297 1.00 95.44 84 ASP A N 1
ATOM 690 C CA . ASP A 1 84 ? 21.064 -2.961 -5.962 1.00 95.44 84 ASP A CA 1
ATOM 691 C C . ASP A 1 84 ? 19.962 -2.206 -5.196 1.00 95.44 84 ASP A C 1
ATOM 693 O O . ASP A 1 84 ? 19.545 -2.578 -4.094 1.00 95.44 84 ASP A O 1
ATOM 697 N N . THR A 1 85 ? 19.529 -1.079 -5.765 1.00 96.56 85 THR A N 1
ATOM 698 C CA . THR A 1 85 ? 18.455 -0.238 -5.215 1.00 96.56 85 THR A CA 1
ATOM 699 C C . THR A 1 85 ? 17.520 0.271 -6.303 1.00 96.56 85 THR A C 1
ATOM 701 O O . THR A 1 85 ? 17.719 0.033 -7.493 1.00 96.56 85 THR A O 1
ATOM 704 N N . PHE A 1 86 ? 16.474 0.975 -5.880 1.00 96.75 86 PHE A N 1
ATOM 705 C CA . PHE A 1 86 ? 15.494 1.598 -6.747 1.00 96.75 86 PHE A CA 1
ATOM 706 C C . PHE A 1 86 ? 15.436 3.105 -6.538 1.00 96.75 86 PHE A C 1
ATOM 708 O O . PHE A 1 86 ? 15.630 3.615 -5.430 1.00 96.75 86 PHE A O 1
ATOM 715 N N . GLN A 1 87 ? 15.091 3.797 -7.616 1.00 95.94 87 GLN A N 1
ATOM 716 C CA . GLN A 1 87 ? 14.556 5.148 -7.585 1.00 95.94 87 GLN A CA 1
ATOM 717 C C . GLN A 1 87 ? 13.037 5.069 -7.715 1.00 95.94 87 GLN A C 1
ATOM 719 O O . GLN A 1 87 ? 12.538 4.369 -8.597 1.00 95.94 87 GLN A O 1
ATOM 724 N N . ALA A 1 88 ? 12.310 5.799 -6.877 1.00 95.12 88 ALA A N 1
ATOM 725 C CA . ALA A 1 88 ? 10.869 5.969 -6.987 1.00 95.12 88 ALA A CA 1
ATOM 726 C C . ALA A 1 88 ? 10.525 7.387 -7.418 1.00 95.12 88 ALA A C 1
ATOM 728 O O . ALA A 1 88 ? 11.097 8.360 -6.930 1.00 95.12 88 ALA A O 1
ATOM 729 N N . ARG A 1 89 ? 9.541 7.492 -8.305 1.00 93.69 89 ARG A N 1
ATOM 730 C CA . ARG A 1 89 ? 8.898 8.734 -8.715 1.00 93.69 89 ARG A CA 1
ATOM 731 C C . ARG A 1 89 ? 7.449 8.716 -8.265 1.00 93.69 89 ARG A C 1
ATOM 733 O O . ARG A 1 89 ? 6.683 7.842 -8.671 1.00 93.69 89 ARG A O 1
ATOM 740 N N . TYR A 1 90 ? 7.072 9.720 -7.486 1.00 89.75 90 TYR A N 1
ATOM 741 C CA . TYR A 1 90 ? 5.691 9.951 -7.071 1.00 89.75 90 TYR A CA 1
ATOM 742 C C . TYR A 1 90 ? 5.168 11.215 -7.751 1.00 89.75 90 TYR A C 1
ATOM 744 O O . TYR A 1 90 ? 5.871 12.226 -7.751 1.00 89.75 90 TYR A O 1
ATOM 752 N N . SER A 1 91 ? 3.941 11.184 -8.273 1.00 83.06 91 SER A N 1
ATOM 753 C CA . SER A 1 91 ? 3.249 12.363 -8.819 1.00 83.06 91 SER A CA 1
ATOM 754 C C . SER A 1 91 ? 1.882 12.535 -8.157 1.00 83.06 91 SER A C 1
ATOM 756 O O . SER A 1 91 ? 0.853 12.260 -8.773 1.00 83.06 91 SER A O 1
ATOM 758 N N . PRO A 1 92 ? 1.835 12.941 -6.877 1.00 74.00 92 PRO A N 1
ATOM 759 C CA . PRO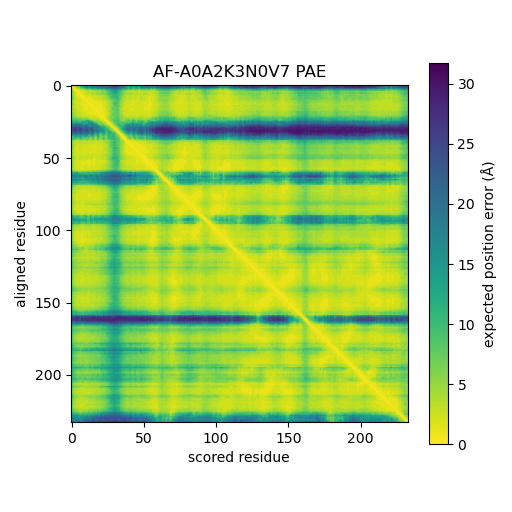 A 1 92 ? 0.566 13.082 -6.176 1.00 74.00 92 PRO A CA 1
ATOM 760 C C . PRO A 1 92 ? -0.316 14.210 -6.736 1.00 74.00 92 PRO A C 1
ATOM 762 O O . PRO A 1 92 ? -1.527 14.151 -6.589 1.00 74.00 92 PRO A O 1
ATOM 765 N N . ASN A 1 93 ? 0.267 15.226 -7.379 1.00 72.12 93 ASN A N 1
ATOM 766 C CA . ASN A 1 93 ? -0.454 16.382 -7.928 1.00 72.12 93 ASN A CA 1
ATOM 767 C C . ASN A 1 93 ? 0.204 16.938 -9.207 1.00 72.12 93 ASN A C 1
ATOM 769 O O . ASN A 1 93 ? 0.273 18.148 -9.418 1.00 72.12 93 ASN A O 1
ATOM 773 N N . GLY A 1 94 ? 0.793 16.066 -10.030 1.00 71.19 94 GLY A N 1
ATOM 774 C CA . GLY A 1 94 ? 1.546 16.478 -11.221 1.00 71.19 94 GLY A CA 1
ATOM 775 C C . GLY A 1 94 ? 2.970 16.972 -10.935 1.00 71.19 94 GLY A C 1
ATOM 776 O O . GLY A 1 94 ? 3.757 17.118 -11.870 1.00 71.19 94 GLY A O 1
ATOM 777 N N . ARG A 1 95 ? 3.341 17.190 -9.663 1.00 76.19 95 ARG A N 1
ATOM 778 C CA . ARG A 1 95 ? 4.731 17.447 -9.261 1.00 76.19 95 ARG A CA 1
ATOM 779 C C . ARG A 1 95 ? 5.430 16.142 -8.924 1.00 76.19 95 ARG A C 1
ATOM 781 O O . ARG A 1 95 ? 5.003 15.410 -8.034 1.00 76.19 95 ARG A O 1
ATOM 788 N N . TRP A 1 96 ? 6.540 15.892 -9.606 1.00 79.62 96 TRP A N 1
ATOM 789 C CA . TRP A 1 96 ? 7.358 14.718 -9.356 1.00 79.62 96 TRP A CA 1
ATOM 790 C C . TRP A 1 96 ? 8.239 14.922 -8.128 1.00 79.62 96 TRP A C 1
ATOM 792 O O . TRP A 1 96 ? 9.009 15.878 -8.056 1.00 79.62 96 TRP A O 1
ATOM 802 N N . THR A 1 97 ? 8.147 13.991 -7.183 1.00 87.19 97 THR A N 1
ATOM 803 C CA . THR A 1 97 ? 9.151 13.815 -6.126 1.00 87.19 97 THR A CA 1
ATOM 804 C C . THR A 1 97 ? 9.922 12.534 -6.392 1.00 87.19 97 THR A C 1
ATOM 806 O O . THR A 1 97 ? 9.334 11.547 -6.843 1.00 87.19 97 THR A O 1
ATOM 809 N N . ILE A 1 98 ? 11.233 12.572 -6.155 1.00 90.81 98 ILE A N 1
ATOM 810 C CA . ILE A 1 98 ? 12.131 11.437 -6.355 1.00 90.81 98 ILE A CA 1
ATOM 811 C C . ILE A 1 98 ? 12.641 10.988 -4.992 1.00 90.81 98 ILE A C 1
ATOM 813 O O . ILE A 1 98 ? 13.097 11.807 -4.198 1.00 90.81 98 ILE A O 1
ATOM 817 N N . GLU A 1 99 ? 12.564 9.690 -4.739 1.00 92.12 99 GLU A N 1
ATOM 818 C CA . GLU A 1 99 ? 13.218 9.034 -3.613 1.00 92.12 99 GLU A CA 1
ATOM 819 C C . GLU 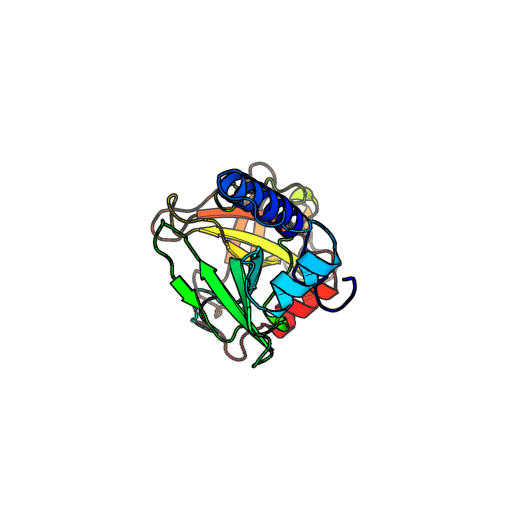A 1 99 ? 14.225 8.029 -4.174 1.00 92.12 99 GLU A C 1
ATOM 821 O O . GLU A 1 99 ? 13.890 7.222 -5.040 1.00 92.12 99 GLU A O 1
ATOM 826 N N . GLU A 1 100 ? 15.466 8.095 -3.708 1.00 93.31 100 GLU A N 1
ATOM 827 C CA . GLU A 1 100 ? 16.554 7.233 -4.168 1.00 93.31 100 GLU A CA 1
ATOM 828 C C . GLU A 1 100 ? 16.904 6.174 -3.118 1.00 93.31 100 GLU A C 1
ATOM 830 O O . GLU A 1 100 ? 16.496 6.256 -1.959 1.00 93.31 100 GLU A O 1
ATOM 835 N N . ASN A 1 101 ? 17.721 5.195 -3.513 1.00 94.12 101 ASN A N 1
ATOM 836 C CA . ASN A 1 101 ? 18.278 4.174 -2.623 1.00 94.12 101 ASN A CA 1
ATOM 837 C C . ASN A 1 101 ? 17.232 3.277 -1.940 1.00 94.12 101 ASN A C 1
ATOM 839 O O . ASN A 1 101 ? 17.484 2.720 -0.869 1.00 94.12 101 ASN A O 1
ATOM 843 N N . ILE A 1 102 ? 16.072 3.085 -2.570 1.00 94.44 102 ILE A N 1
ATOM 844 C CA . ILE A 1 102 ? 15.007 2.239 -2.031 1.00 94.44 102 ILE A CA 1
ATOM 845 C C . ILE A 1 102 ? 15.415 0.773 -2.157 1.00 94.44 102 ILE A C 1
ATOM 847 O O . ILE A 1 102 ? 15.827 0.310 -3.220 1.00 94.44 102 ILE A O 1
ATOM 851 N N . LYS A 1 103 ? 15.302 0.035 -1.056 1.00 93.88 103 LYS A N 1
ATOM 852 C CA . LYS A 1 103 ? 15.667 -1.380 -0.975 1.00 93.88 103 LYS A CA 1
ATOM 853 C C . LYS A 1 103 ? 14.473 -2.290 -1.262 1.00 93.88 103 LYS A C 1
ATOM 855 O O . LYS A 1 103 ? 13.324 -1.904 -1.051 1.00 93.88 103 LYS A O 1
ATOM 860 N N . TRP A 1 104 ? 14.751 -3.514 -1.708 1.00 93.50 104 TRP A N 1
ATOM 861 C CA . TRP A 1 104 ? 13.749 -4.515 -2.097 1.00 93.50 104 TRP A CA 1
ATOM 862 C C . TRP A 1 104 ? 12.686 -4.778 -1.021 1.00 93.50 104 TRP A C 1
ATOM 864 O O . TRP A 1 104 ? 11.515 -4.974 -1.338 1.00 93.50 104 TRP A O 1
ATOM 874 N N . GLU A 1 105 ? 13.068 -4.772 0.254 1.00 91.38 105 GLU A N 1
ATOM 875 C CA . GLU A 1 105 ? 12.180 -5.005 1.396 1.00 91.38 105 GLU A CA 1
ATOM 876 C C . GLU A 1 105 ? 11.098 -3.933 1.576 1.00 91.38 105 GLU A C 1
ATOM 878 O O . GLU A 1 105 ? 10.063 -4.216 2.182 1.00 91.38 105 GLU A O 1
ATOM 883 N N . ARG A 1 106 ? 11.311 -2.732 1.023 1.00 92.75 106 ARG A N 1
ATOM 884 C CA . ARG A 1 106 ? 10.346 -1.626 1.035 1.00 92.75 106 ARG A CA 1
ATOM 885 C C . ARG A 1 106 ? 9.413 -1.637 -0.168 1.00 92.75 106 ARG A C 1
ATOM 887 O O . ARG A 1 106 ? 8.613 -0.718 -0.304 1.00 92.75 106 ARG A O 1
ATOM 894 N N . LEU A 1 107 ? 9.473 -2.657 -1.016 1.00 94.62 107 LEU A N 1
ATOM 895 C CA . LEU A 1 107 ? 8.686 -2.720 -2.238 1.00 94.62 107 LEU A CA 1
ATOM 896 C C . LEU A 1 107 ? 7.665 -3.855 -2.194 1.00 94.62 107 LEU A C 1
ATOM 898 O O . LEU A 1 107 ? 7.904 -4.920 -1.614 1.00 94.62 107 LEU A O 1
ATOM 902 N N . ARG A 1 108 ? 6.528 -3.640 -2.853 1.00 94.38 108 ARG A N 1
ATOM 903 C CA . ARG A 1 108 ? 5.575 -4.702 -3.184 1.00 94.38 108 ARG A CA 1
ATOM 904 C C . ARG A 1 108 ? 4.925 -4.470 -4.542 1.00 94.38 108 ARG A C 1
ATOM 906 O O . ARG A 1 108 ? 4.839 -3.339 -5.018 1.00 94.38 108 ARG A O 1
ATOM 913 N N . VAL A 1 109 ? 4.408 -5.550 -5.119 1.00 94.12 109 VAL A N 1
ATOM 914 C CA . VAL A 1 109 ? 3.376 -5.462 -6.159 1.00 94.12 109 VAL A CA 1
ATOM 915 C C . VAL A 1 109 ? 2.142 -4.769 -5.558 1.00 94.12 109 VAL A C 1
ATOM 917 O O . VAL A 1 109 ? 1.794 -5.086 -4.415 1.00 94.12 109 VAL A O 1
ATOM 920 N N . PRO A 1 110 ? 1.479 -3.845 -6.278 1.00 92.12 110 PRO A N 1
ATOM 921 C CA . PRO A 1 110 ? 0.217 -3.274 -5.828 1.00 92.12 110 PRO A CA 1
ATOM 922 C C . PRO A 1 110 ? -0.792 -4.403 -5.552 1.00 92.12 110 PRO A C 1
ATOM 924 O O . PRO A 1 110 ? -0.991 -5.254 -6.419 1.00 92.12 110 PRO A O 1
ATOM 927 N N . PRO A 1 111 ? -1.408 -4.459 -4.358 1.00 88.88 111 PRO A N 1
ATOM 928 C CA . PRO A 1 111 ? -2.303 -5.556 -3.992 1.00 88.88 111 PRO A CA 1
ATOM 929 C C . PRO A 1 111 ? -3.626 -5.505 -4.764 1.00 88.88 111 PRO A C 1
ATOM 931 O O . PRO A 1 111 ? -4.325 -6.509 -4.857 1.00 88.88 111 PRO A O 1
ATOM 934 N N . ILE A 1 112 ? -3.977 -4.328 -5.285 1.00 87.50 112 ILE A N 1
ATOM 935 C CA . ILE A 1 112 ? -5.215 -4.057 -6.004 1.00 87.50 112 ILE A CA 1
ATOM 936 C C . ILE A 1 112 ? -4.853 -3.290 -7.271 1.00 87.50 112 ILE A C 1
ATOM 938 O O . ILE A 1 112 ? -4.101 -2.316 -7.230 1.00 87.50 112 ILE A O 1
ATOM 942 N N . ASP A 1 113 ? -5.416 -3.733 -8.385 1.00 83.88 113 ASP A N 1
ATOM 943 C CA . ASP A 1 113 ? -5.218 -3.151 -9.707 1.00 83.88 113 ASP A CA 1
ATOM 944 C C . ASP A 1 113 ? -6.262 -2.057 -9.985 1.00 83.88 113 ASP A C 1
ATOM 946 O O . ASP A 1 113 ? -7.102 -2.178 -10.876 1.00 83.88 113 ASP A O 1
ATOM 950 N N . SER A 1 114 ? -6.244 -1.010 -9.157 1.00 84.12 114 SER A N 1
ATOM 951 C CA . SER A 1 114 ? -7.159 0.134 -9.244 1.00 84.12 114 SER A CA 1
ATOM 952 C C . SER A 1 114 ? -6.381 1.447 -9.317 1.00 84.12 114 SER A C 1
ATOM 954 O O . SER A 1 114 ? -5.313 1.550 -8.713 1.00 84.12 114 SER A O 1
ATOM 956 N N . PRO A 1 115 ? -6.904 2.482 -10.002 1.00 88.00 115 PRO A N 1
ATOM 957 C CA . PRO A 1 115 ? -6.272 3.797 -10.011 1.00 88.00 115 PRO A CA 1
ATOM 958 C C . PRO A 1 115 ? -6.156 4.386 -8.601 1.00 88.00 115 PRO A C 1
ATOM 960 O O . PRO A 1 115 ? -7.077 4.276 -7.793 1.00 88.00 115 PRO A O 1
ATOM 963 N N . SER A 1 116 ? -5.059 5.089 -8.332 1.00 88.00 116 SER A N 1
ATOM 964 C CA . SER A 1 116 ? -4.722 5.605 -7.000 1.00 88.00 116 SER A CA 1
ATOM 965 C C . SER A 1 116 ? -5.675 6.684 -6.460 1.00 88.00 116 SER A C 1
ATOM 967 O O . SER A 1 116 ? -5.721 6.911 -5.254 1.00 88.00 116 SER A O 1
ATOM 969 N N . HIS A 1 117 ? -6.479 7.328 -7.315 1.00 91.25 117 HIS A N 1
ATOM 970 C CA . HIS A 1 117 ? -7.529 8.286 -6.919 1.00 91.25 117 HIS A CA 1
ATOM 971 C C . HIS A 1 117 ? -8.904 7.645 -6.697 1.00 91.25 117 HIS A C 1
ATOM 973 O O . HIS A 1 117 ? -9.853 8.341 -6.330 1.00 91.25 117 HIS A O 1
ATOM 979 N N . VAL A 1 118 ? -9.037 6.337 -6.923 1.00 93.06 118 VAL A N 1
ATOM 980 C CA . VAL A 1 118 ? -10.304 5.618 -6.772 1.00 93.06 118 VAL A CA 1
ATOM 981 C C . VAL A 1 118 ? -10.379 4.992 -5.385 1.00 93.06 118 VAL A C 1
ATOM 983 O O . VAL A 1 118 ? -9.466 4.292 -4.941 1.00 93.06 118 VAL A O 1
ATOM 986 N N . LEU A 1 119 ? -11.496 5.253 -4.702 1.00 94.81 119 LEU A N 1
ATOM 987 C CA . LEU A 1 119 ? -11.797 4.629 -3.423 1.00 94.81 119 LEU A CA 1
ATOM 988 C C . LEU A 1 119 ? -12.020 3.127 -3.638 1.00 94.81 119 LEU A C 1
ATOM 990 O O . LEU A 1 119 ? -12.834 2.724 -4.469 1.00 94.81 119 LEU A O 1
ATOM 994 N N . HIS A 1 120 ? -11.308 2.302 -2.885 1.00 95.62 120 HIS A N 1
ATOM 995 C CA . HIS A 1 120 ? -11.500 0.865 -2.874 1.00 95.62 120 HIS A CA 1
ATOM 996 C C . HIS A 1 120 ? -12.850 0.516 -2.243 1.00 95.62 120 HIS A C 1
ATOM 998 O O . HIS A 1 120 ? -13.208 1.030 -1.182 1.00 95.62 120 HIS A O 1
ATOM 1004 N N . ILE A 1 121 ? -13.588 -0.373 -2.905 1.00 94.25 121 ILE A N 1
ATOM 1005 C CA . ILE A 1 121 ? -14.860 -0.896 -2.414 1.00 94.25 121 ILE A CA 1
ATOM 1006 C C . ILE A 1 121 ? -14.548 -2.021 -1.430 1.00 94.25 121 ILE A C 1
ATOM 1008 O O . ILE A 1 121 ? -14.120 -3.095 -1.842 1.00 94.25 121 ILE A O 1
ATOM 1012 N N . SER A 1 122 ? -14.751 -1.750 -0.144 1.00 95.12 122 SER A N 1
ATOM 1013 C CA . SER A 1 122 ? -14.503 -2.705 0.933 1.00 95.12 122 SER A CA 1
ATOM 1014 C C . SER A 1 122 ? -15.554 -3.819 0.920 1.00 95.12 122 SER A C 1
ATOM 1016 O O . SER A 1 122 ? -16.719 -3.572 1.225 1.00 95.12 122 SER A O 1
ATOM 1018 N N . ASP A 1 123 ? -15.145 -5.045 0.620 1.00 93.50 123 ASP A N 1
ATOM 1019 C CA . ASP A 1 123 ? -15.995 -6.245 0.634 1.00 93.50 123 ASP A CA 1
ATOM 1020 C C . ASP A 1 123 ? -15.883 -7.052 1.941 1.00 93.50 123 ASP A C 1
ATOM 1022 O O . ASP A 1 123 ? -16.628 -8.001 2.159 1.00 93.50 123 ASP A O 1
ATOM 1026 N N . CYS A 1 124 ? -14.978 -6.654 2.839 1.00 94.62 124 CYS A N 1
ATOM 1027 C CA . CYS A 1 124 ? -14.627 -7.415 4.036 1.00 94.62 124 CYS A CA 1
ATOM 1028 C C . CYS A 1 124 ? -15.212 -6.865 5.348 1.00 94.62 124 CYS A C 1
ATOM 1030 O O . CYS A 1 124 ? -14.870 -7.375 6.414 1.00 94.62 124 CYS A O 1
ATOM 1032 N N . LEU A 1 125 ? -16.010 -5.788 5.310 1.00 95.44 125 LEU A N 1
ATOM 1033 C CA . LEU A 1 125 ? -16.387 -5.024 6.512 1.00 95.44 125 LEU A CA 1
ATOM 1034 C C . LEU A 1 125 ? -17.209 -5.838 7.519 1.00 95.44 125 LEU A C 1
ATOM 1036 O O . LEU A 1 125 ? -17.002 -5.708 8.728 1.00 95.44 125 LEU A O 1
ATOM 1040 N N . ASP A 1 126 ? -18.105 -6.695 7.034 1.00 94.31 126 ASP A N 1
ATOM 1041 C CA . ASP A 1 126 ? -18.943 -7.541 7.887 1.00 94.31 126 ASP A CA 1
ATOM 1042 C C . ASP A 1 126 ? -18.131 -8.619 8.619 1.00 94.31 126 ASP A C 1
ATOM 1044 O O . ASP A 1 126 ? -18.432 -8.947 9.767 1.00 94.31 126 ASP A O 1
ATOM 1048 N N . ASP A 1 127 ? -17.023 -9.063 8.024 1.00 94.25 127 ASP A N 1
ATOM 1049 C CA . ASP A 1 127 ? -16.144 -10.103 8.563 1.00 94.25 127 ASP A CA 1
ATOM 1050 C C . ASP A 1 127 ? -15.045 -9.572 9.496 1.00 94.25 127 ASP A C 1
ATOM 1052 O O . ASP A 1 127 ? -14.218 -10.352 9.988 1.00 94.25 127 ASP A O 1
ATOM 1056 N N . LEU A 1 128 ? -14.998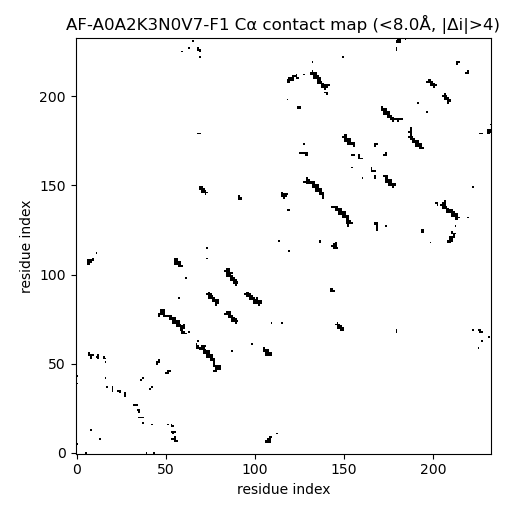 -8.255 9.735 1.00 96.00 128 LEU A N 1
ATOM 1057 C CA . LEU A 1 128 ? -14.004 -7.642 10.614 1.00 96.00 128 LEU A CA 1
ATOM 1058 C C . LEU A 1 128 ? -14.262 -7.996 12.081 1.00 96.00 128 LEU A C 1
ATOM 1060 O O . LEU A 1 128 ? -15.350 -7.780 12.635 1.00 96.00 128 LEU A O 1
ATOM 1064 N N . ARG A 1 129 ? -13.208 -8.498 12.725 1.00 94.56 129 ARG A N 1
ATOM 1065 C CA . ARG A 1 129 ? -13.151 -8.897 14.131 1.00 94.56 129 ARG A CA 1
ATOM 1066 C C . ARG A 1 129 ? -11.954 -8.238 14.815 1.00 94.56 129 ARG A C 1
ATOM 1068 O O . ARG A 1 129 ? -10.932 -8.034 14.161 1.00 94.56 129 ARG A O 1
ATOM 1075 N N . PRO A 1 130 ? -12.038 -7.951 16.125 1.00 94.81 130 PRO A N 1
ATOM 1076 C CA . PRO A 1 130 ? -10.877 -7.498 16.883 1.00 94.81 130 PRO A CA 1
ATOM 1077 C C . PRO A 1 130 ? -9.660 -8.411 16.684 1.00 94.81 130 PRO A C 1
ATOM 1079 O O . PRO A 1 130 ? -9.792 -9.636 16.674 1.00 94.81 130 PRO A O 1
ATOM 1082 N N . GLY A 1 131 ? -8.490 -7.802 16.495 1.00 94.00 131 GLY A N 1
ATOM 1083 C CA . GLY A 1 131 ? -7.231 -8.473 16.172 1.00 94.00 131 GLY A CA 1
ATOM 1084 C C . GLY A 1 131 ? -6.980 -8.699 14.677 1.00 94.00 131 GLY A C 1
ATOM 1085 O O . GLY A 1 131 ? -5.853 -9.033 14.309 1.00 94.00 131 GLY A O 1
ATOM 1086 N N . ASP A 1 132 ? -7.973 -8.493 13.806 1.00 96.56 132 ASP A N 1
ATOM 1087 C CA . ASP A 1 132 ? -7.754 -8.553 12.361 1.00 96.56 132 ASP A CA 1
ATOM 1088 C C . ASP A 1 132 ? -6.797 -7.450 11.898 1.00 96.56 132 ASP A C 1
ATOM 1090 O O . ASP A 1 132 ? -6.831 -6.315 12.374 1.00 96.56 132 ASP A O 1
ATOM 1094 N N . HIS A 1 133 ? -5.963 -7.785 10.919 1.00 97.38 133 HIS A N 1
ATOM 1095 C CA . HIS A 1 133 ? -5.041 -6.855 10.284 1.00 97.38 133 HIS A CA 1
ATOM 1096 C C . HIS A 1 133 ? -5.669 -6.293 9.013 1.00 97.38 133 HIS A C 1
ATOM 1098 O O . HIS A 1 133 ? -6.177 -7.054 8.187 1.00 97.38 133 HIS A O 1
ATOM 1104 N N . VAL A 1 134 ? -5.615 -4.977 8.833 1.00 97.50 134 VAL A N 1
ATOM 1105 C CA . VAL A 1 134 ? -6.227 -4.301 7.685 1.00 97.50 134 VAL A CA 1
ATOM 1106 C C . VAL A 1 134 ? -5.308 -3.232 7.113 1.00 97.50 134 VAL A C 1
ATOM 1108 O O . VAL A 1 134 ? -4.388 -2.751 7.775 1.00 97.50 134 VAL A O 1
ATOM 1111 N N . GLU A 1 135 ? -5.587 -2.837 5.877 1.00 97.00 135 GLU A N 1
ATOM 1112 C CA . GLU A 1 135 ? -5.138 -1.556 5.347 1.00 97.00 135 GLU A CA 1
ATOM 1113 C C . GLU A 1 135 ? -6.340 -0.675 5.040 1.00 97.00 135 GLU A C 1
ATOM 1115 O O . GLU A 1 135 ? -7.333 -1.153 4.491 1.00 97.00 135 GLU A O 1
ATOM 1120 N N . ILE A 1 136 ? -6.223 0.611 5.358 1.00 96.44 136 ILE A N 1
ATOM 1121 C CA . ILE A 1 136 ? -7.201 1.638 5.019 1.00 96.44 136 ILE A CA 1
ATOM 1122 C C . ILE A 1 136 ? -6.585 2.672 4.078 1.00 96.44 136 ILE A C 1
ATOM 1124 O O . ILE A 1 136 ? -5.448 3.104 4.263 1.00 96.44 136 ILE A O 1
ATOM 1128 N N . GLN A 1 137 ? -7.335 3.073 3.059 1.00 96.06 137 GLN A N 1
ATOM 1129 C CA . GLN A 1 137 ? -6.976 4.177 2.189 1.00 96.06 137 GLN A CA 1
ATOM 1130 C C . GLN A 1 137 ? -7.108 5.499 2.935 1.00 96.06 137 GLN A C 1
ATOM 1132 O O . GLN A 1 137 ? -8.155 5.760 3.527 1.00 96.06 137 GLN A O 1
ATOM 1137 N N . TRP A 1 138 ? -6.088 6.346 2.829 1.00 94.38 138 TRP A N 1
ATOM 1138 C CA . TRP A 1 138 ? -6.117 7.733 3.289 1.00 94.38 138 TRP A CA 1
ATOM 1139 C C . TRP A 1 138 ? -5.497 8.662 2.240 1.00 94.38 138 TRP A C 1
ATOM 1141 O O . TRP A 1 138 ? -4.531 8.297 1.565 1.00 94.38 138 TRP A O 1
ATOM 1151 N N . ARG A 1 139 ? -6.038 9.873 2.098 1.00 92.38 139 ARG A N 1
ATOM 1152 C CA . ARG A 1 139 ? -5.481 10.959 1.280 1.00 92.38 139 ARG A CA 1
ATOM 1153 C C . ARG A 1 139 ? -5.618 12.294 1.993 1.00 92.38 139 ARG A C 1
ATOM 1155 O O . ARG A 1 139 ? -6.576 12.526 2.720 1.00 92.38 139 ARG A O 1
ATOM 1162 N N . ARG A 1 140 ? -4.693 13.214 1.717 1.00 89.31 140 ARG A N 1
ATOM 1163 C CA . ARG A 1 140 ? -4.697 14.547 2.335 1.00 89.31 140 ARG A CA 1
ATOM 1164 C C . ARG A 1 140 ? -5.902 15.388 1.911 1.00 89.31 140 ARG A C 1
ATOM 1166 O O . ARG A 1 140 ? -6.499 16.053 2.742 1.00 89.31 140 ARG A O 1
ATOM 1173 N N . ASN A 1 141 ? -6.214 15.387 0.620 1.00 90.44 141 ASN A N 1
ATOM 1174 C CA . ASN A 1 141 ? -7.372 16.059 0.037 1.00 90.44 141 ASN A CA 1
ATOM 1175 C C . ASN A 1 141 ? -7.709 15.402 -1.313 1.00 90.44 141 ASN A C 1
ATOM 1177 O O . ASN A 1 141 ? -7.022 14.470 -1.739 1.00 90.44 141 ASN A O 1
ATOM 1181 N N . LYS A 1 142 ? -8.747 15.893 -1.999 1.00 89.31 142 LYS A N 1
ATOM 1182 C CA . LYS A 1 142 ? -9.260 15.284 -3.239 1.00 89.31 142 LYS A CA 1
ATOM 1183 C C . LYS A 1 142 ? -8.308 15.336 -4.438 1.00 89.31 142 LYS A C 1
ATOM 1185 O O . LYS A 1 142 ? -8.485 14.545 -5.361 1.00 89.31 142 LYS A O 1
ATOM 1190 N N . GLU A 1 143 ? -7.320 16.226 -4.433 1.00 89.50 143 GLU A N 1
ATOM 1191 C CA . GLU A 1 143 ? -6.305 16.318 -5.491 1.00 89.50 143 GLU A CA 1
ATOM 1192 C C . GLU A 1 143 ? -5.241 15.221 -5.353 1.00 89.50 143 GLU A C 1
ATOM 1194 O O . GLU A 1 143 ? -4.657 14.789 -6.348 1.00 89.50 143 GLU A O 1
ATOM 1199 N N . PHE A 1 144 ? -5.004 14.744 -4.127 1.00 90.44 144 PHE A N 1
ATOM 1200 C CA . PHE A 1 144 ? -3.982 13.745 -3.831 1.00 90.44 144 PHE A CA 1
ATOM 1201 C C . PHE A 1 144 ? -4.533 12.317 -3.989 1.00 90.44 144 PHE A C 1
ATOM 1203 O O . PHE A 1 144 ? -5.697 12.057 -3.664 1.00 90.44 144 PHE A O 1
ATOM 1210 N N . PRO A 1 145 ? -3.699 11.365 -4.447 1.00 92.38 145 PRO A N 1
ATOM 1211 C CA . PRO A 1 145 ? -4.059 9.956 -4.466 1.00 92.38 145 PRO A CA 1
ATOM 1212 C C . PRO A 1 145 ? -4.162 9.396 -3.046 1.00 92.38 145 PRO A C 1
ATOM 1214 O O . PRO A 1 145 ? -3.564 9.927 -2.102 1.00 92.38 145 PRO A O 1
ATOM 1217 N N . TYR A 1 146 ? -4.867 8.278 -2.911 1.00 93.38 146 TYR A N 1
ATOM 1218 C CA . TYR A 1 146 ? -4.834 7.487 -1.691 1.00 93.38 146 TYR A CA 1
ATOM 1219 C C . TYR A 1 146 ? -3.489 6.770 -1.541 1.00 93.38 146 TYR A C 1
ATOM 1221 O O . TYR A 1 146 ? -2.939 6.225 -2.499 1.00 93.38 146 TYR A O 1
ATOM 1229 N N . GLY A 1 147 ? -2.989 6.730 -0.311 1.00 93.62 147 GLY A N 1
ATOM 1230 C CA . GLY A 1 147 ? -2.049 5.709 0.148 1.00 93.62 147 GLY A CA 1
ATOM 1231 C C . GLY A 1 147 ? -2.759 4.706 1.054 1.00 93.62 147 GLY A C 1
ATOM 1232 O O . GLY A 1 147 ? -3.888 4.941 1.483 1.00 93.62 147 GLY A O 1
ATOM 1233 N N . TRP A 1 148 ? -2.089 3.603 1.365 1.00 95.00 148 TRP A N 1
ATOM 1234 C CA . TRP A 1 148 ? -2.590 2.556 2.255 1.00 95.00 148 TRP A CA 1
ATOM 1235 C C . TRP A 1 148 ? -1.917 2.633 3.617 1.00 95.00 148 TRP A C 1
ATOM 1237 O O . TRP A 1 148 ? -0.694 2.563 3.680 1.00 95.00 148 TRP A O 1
ATOM 1247 N N . TRP A 1 149 ? -2.697 2.721 4.692 1.00 94.38 149 TRP A N 1
ATOM 1248 C CA . TRP A 1 149 ? -2.211 2.701 6.069 1.00 94.38 149 TRP A CA 1
ATOM 1249 C C . TRP A 1 149 ? -2.577 1.400 6.741 1.00 94.38 149 TRP A C 1
ATOM 1251 O O . TRP A 1 149 ? -3.735 0.989 6.726 1.00 94.38 149 TRP A O 1
ATOM 1261 N N . TYR A 1 150 ? -1.590 0.780 7.367 1.00 95.44 150 TYR A N 1
ATOM 1262 C CA . TYR A 1 150 ? -1.799 -0.424 8.145 1.00 95.44 150 TYR A CA 1
ATOM 1263 C C . TYR A 1 150 ? -2.436 -0.108 9.503 1.00 95.44 150 TYR A C 1
ATOM 1265 O O . TYR A 1 150 ? -2.022 0.819 10.203 1.00 95.44 150 TYR A O 1
ATOM 1273 N N . SER A 1 151 ? -3.415 -0.924 9.884 1.00 95.50 151 SER A N 1
ATOM 1274 C CA . SER A 1 151 ? -4.127 -0.843 11.156 1.00 95.50 151 SER A CA 1
ATOM 1275 C C . SER A 1 151 ? -4.506 -2.239 11.656 1.00 95.50 151 SER A C 1
ATOM 1277 O O . SER A 1 151 ? -4.476 -3.227 10.913 1.00 95.50 151 SER A O 1
ATOM 1279 N N . ILE A 1 152 ? -4.843 -2.323 12.939 1.00 96.44 152 ILE A N 1
ATOM 1280 C CA . ILE A 1 152 ? -5.403 -3.510 13.578 1.00 96.44 152 ILE A CA 1
ATOM 1281 C C . ILE A 1 152 ? -6.812 -3.164 14.049 1.00 96.44 152 ILE A C 1
ATOM 1283 O O . ILE A 1 152 ? -7.044 -2.072 14.564 1.00 96.44 152 ILE A O 1
ATOM 1287 N N . ILE A 1 153 ? -7.759 -4.082 13.885 1.00 96.56 153 ILE A N 1
ATOM 1288 C CA . ILE A 1 153 ? -9.106 -3.890 14.415 1.00 96.56 153 ILE A CA 1
ATOM 1289 C C . ILE A 1 153 ? -9.063 -3.977 15.942 1.00 96.56 153 ILE A C 1
ATOM 1291 O O . ILE A 1 153 ? -8.669 -5.000 16.504 1.00 96.56 153 ILE A O 1
ATOM 1295 N N . GLY A 1 154 ? -9.466 -2.897 16.603 1.00 94.38 154 GLY A N 1
ATOM 1296 C CA . GLY A 1 154 ? -9.519 -2.786 18.055 1.00 94.38 154 GLY A CA 1
ATOM 1297 C C . GLY A 1 154 ? -10.836 -3.289 18.646 1.00 94.38 154 GLY A C 1
ATOM 1298 O O . GLY A 1 154 ? -11.797 -3.617 17.942 1.00 94.38 154 GLY A O 1
ATOM 1299 N N . HIS A 1 155 ? -10.889 -3.319 19.974 1.00 93.62 155 HIS A N 1
ATOM 1300 C CA . HIS A 1 155 ? -12.131 -3.508 20.716 1.00 93.62 155 HIS A CA 1
ATOM 1301 C C . HIS A 1 155 ? -12.859 -2.170 20.904 1.00 93.62 155 HIS A C 1
ATOM 1303 O O . HIS A 1 155 ? -12.242 -1.109 20.925 1.00 93.62 155 HIS A O 1
ATOM 1309 N N . LEU A 1 156 ? -14.187 -2.219 21.048 1.00 91.69 156 LEU A N 1
ATOM 1310 C CA . LEU A 1 156 ? -14.961 -1.057 21.494 1.00 91.69 156 LEU A CA 1
ATOM 1311 C C . LEU A 1 156 ? -14.600 -0.721 22.942 1.00 91.69 156 LEU A C 1
ATOM 1313 O O . LEU A 1 156 ? -14.426 -1.635 23.741 1.00 91.69 156 LEU A O 1
ATOM 1317 N N . GLU A 1 157 ? -14.616 0.560 23.307 1.00 86.69 157 GLU A N 1
ATOM 1318 C CA . GLU A 1 157 ? -14.340 1.012 24.683 1.00 86.69 157 GLU A CA 1
ATOM 1319 C C . GLU A 1 157 ? -15.280 0.377 25.723 1.00 86.69 157 GLU A C 1
ATOM 1321 O O . GLU A 1 157 ? -14.895 0.112 26.855 1.00 86.69 157 GLU A O 1
ATOM 1326 N N . THR A 1 158 ? -16.521 0.067 25.334 1.00 87.19 158 THR A N 1
ATOM 1327 C CA . THR A 1 158 ? -17.501 -0.611 26.199 1.00 87.19 158 THR A CA 1
ATOM 1328 C C . THR A 1 158 ? -17.256 -2.117 26.339 1.00 87.19 158 THR A C 1
ATOM 1330 O O . THR A 1 158 ? -18.006 -2.806 27.032 1.00 87.19 158 THR A O 1
ATOM 1333 N N . CYS A 1 159 ? -16.290 -2.678 25.611 1.00 88.62 159 CYS A N 1
ATOM 1334 C CA . CYS A 1 159 ? -15.961 -4.093 25.676 1.00 88.62 159 CYS A CA 1
ATOM 1335 C C . CYS A 1 159 ? -15.126 -4.352 26.928 1.00 88.62 159 CYS A C 1
ATOM 1337 O O . CYS A 1 159 ? -14.044 -3.808 27.074 1.00 88.62 159 CYS A O 1
ATOM 1339 N N . GLN A 1 160 ? -15.582 -5.246 27.804 1.00 78.00 160 GLN A N 1
ATOM 1340 C CA . GLN A 1 160 ? -14.895 -5.544 29.068 1.00 78.00 160 GLN A CA 1
ATOM 1341 C C . GLN A 1 160 ? -13.603 -6.376 28.912 1.00 78.00 160 GLN A C 1
ATOM 1343 O O . GLN A 1 160 ? -13.159 -6.970 29.885 1.00 78.00 160 GLN A O 1
ATOM 1348 N N . GLU A 1 161 ? -13.035 -6.469 27.701 1.00 68.00 161 GLU A N 1
ATOM 1349 C CA . GLU A 1 161 ? -11.787 -7.187 27.348 1.00 68.00 161 GLU A CA 1
ATOM 1350 C C . GLU A 1 161 ? -11.606 -8.612 27.933 1.00 68.00 161 GLU A C 1
ATOM 1352 O O . GLU A 1 161 ? -10.514 -9.177 27.919 1.00 68.00 161 GLU A O 1
ATOM 1357 N N . GLN A 1 162 ? -12.673 -9.256 28.414 1.00 55.62 162 GLN A N 1
ATOM 1358 C CA . GLN A 1 162 ? -12.597 -10.562 29.069 1.00 55.62 162 GLN A CA 1
ATOM 1359 C C . GLN A 1 162 ? -12.700 -11.702 28.044 1.00 55.62 162 GLN A C 1
ATOM 1361 O O . GLN A 1 162 ? -13.743 -12.327 27.843 1.00 55.62 162 GLN A O 1
ATOM 1366 N N . GLY A 1 163 ? -11.570 -11.979 27.392 1.00 60.25 163 GLY A N 1
ATOM 1367 C CA . GLY A 1 163 ? -11.319 -13.208 26.633 1.00 60.25 163 GLY A CA 1
ATOM 1368 C C . GLY A 1 163 ? -12.070 -13.350 25.301 1.00 60.25 163 GLY A C 1
ATOM 1369 O O . GLY A 1 163 ? -12.537 -12.384 24.699 1.00 60.25 163 GLY A O 1
ATOM 1370 N N . ASN A 1 164 ? -12.192 -14.599 24.830 1.00 64.50 164 ASN A N 1
ATOM 1371 C CA . ASN A 1 164 ? -12.745 -14.971 23.514 1.00 64.50 164 ASN A CA 1
ATOM 1372 C C . ASN A 1 164 ? -14.253 -14.676 23.331 1.00 64.50 164 ASN A C 1
ATOM 1374 O O . ASN A 1 164 ? -14.825 -15.038 22.305 1.00 64.50 164 ASN A O 1
ATOM 1378 N N . HIS A 1 165 ? -14.916 -14.037 24.298 1.00 74.75 165 HIS A N 1
ATOM 1379 C CA . HIS A 1 165 ? -16.370 -13.836 24.313 1.00 74.75 165 HIS A CA 1
ATOM 1380 C C . HIS A 1 165 ? -16.820 -12.438 23.863 1.00 74.75 165 HIS A C 1
ATOM 1382 O O . HIS A 1 165 ? -17.997 -12.091 24.000 1.00 74.75 165 HIS A O 1
ATOM 1388 N N . CYS A 1 166 ? -15.918 -11.626 23.300 1.00 87.31 166 CYS A N 1
ATOM 1389 C CA . CYS A 1 166 ? -16.278 -10.290 22.839 1.00 87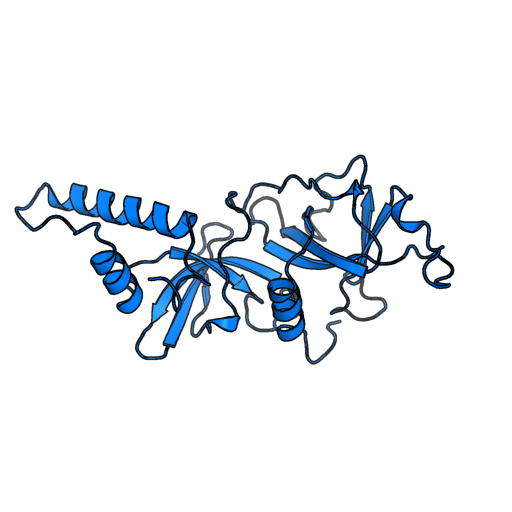.31 166 CYS A CA 1
ATOM 1390 C C . CYS A 1 166 ? -17.342 -10.322 21.720 1.00 87.31 166 CYS A C 1
ATOM 1392 O O . CYS A 1 166 ? -17.287 -11.118 20.781 1.00 87.31 166 CYS A O 1
ATOM 1394 N N . GLN A 1 167 ? -18.299 -9.395 21.792 1.00 89.00 167 GLN A N 1
ATOM 1395 C CA . GLN A 1 167 ? -19.379 -9.244 20.805 1.00 89.00 167 GLN A CA 1
ATOM 1396 C C . GLN A 1 167 ? -19.152 -8.048 19.867 1.00 89.00 167 GLN A C 1
ATOM 1398 O O . GLN A 1 167 ? -20.076 -7.602 19.194 1.00 89.00 167 GLN A O 1
ATOM 1403 N N . CYS A 1 168 ? -17.926 -7.511 19.812 1.00 91.88 168 CYS A N 1
ATOM 1404 C CA . CYS A 1 168 ? -17.597 -6.348 18.977 1.00 91.88 168 CYS A CA 1
ATOM 1405 C C . CYS A 1 168 ? -17.817 -6.622 17.481 1.00 91.88 168 CYS A C 1
ATOM 1407 O O . CYS A 1 168 ? -18.200 -5.723 16.742 1.00 91.88 168 CYS A O 1
ATOM 1409 N N . HIS A 1 169 ? -17.643 -7.872 17.040 1.00 90.25 169 HIS A N 1
ATOM 1410 C CA . HIS A 1 169 ? -17.907 -8.275 15.657 1.00 90.25 169 HIS A CA 1
ATOM 1411 C C . HIS A 1 169 ? -19.391 -8.162 15.260 1.00 90.25 169 HIS A C 1
ATOM 1413 O O . HIS A 1 169 ? -19.687 -8.001 14.086 1.00 90.25 169 HIS A O 1
ATOM 1419 N N . ASN A 1 170 ? -20.312 -8.183 16.230 1.00 90.31 170 ASN A N 1
ATOM 1420 C CA . ASN A 1 170 ? -21.755 -8.035 16.003 1.00 90.31 170 ASN A CA 1
ATOM 1421 C C . ASN A 1 170 ? -22.227 -6.575 16.071 1.00 90.31 170 ASN A C 1
ATOM 1423 O O . ASN A 1 170 ? -23.422 -6.301 15.966 1.00 90.31 170 ASN A O 1
ATOM 1427 N N . LYS A 1 171 ? -21.315 -5.629 16.317 1.00 92.94 171 LYS A N 1
ATOM 1428 C CA . LYS A 1 171 ? -21.625 -4.200 16.381 1.00 92.94 171 LYS A CA 1
ATOM 1429 C C . LYS A 1 171 ? -21.323 -3.536 15.049 1.00 92.94 171 LYS A C 1
ATOM 1431 O O . LYS A 1 171 ? -20.308 -3.820 14.415 1.00 92.94 171 LYS A O 1
ATOM 1436 N N . ASP A 1 172 ? -22.182 -2.595 14.672 1.00 94.81 172 ASP A N 1
ATOM 1437 C CA . ASP A 1 172 ? -22.025 -1.843 13.428 1.00 94.81 172 ASP A CA 1
ATOM 1438 C C . ASP A 1 172 ? -20.755 -0.979 13.448 1.00 94.81 172 ASP A C 1
ATOM 1440 O O . ASP A 1 172 ? -20.105 -0.809 12.420 1.00 94.81 172 ASP A O 1
ATOM 1444 N N . THR A 1 173 ? -20.379 -0.473 14.624 1.00 94.94 173 THR A N 1
ATOM 1445 C CA . THR A 1 173 ? -19.149 0.295 14.828 1.00 94.94 173 THR A CA 1
ATOM 1446 C C . THR A 1 173 ? -17.930 -0.621 14.909 1.00 94.94 173 THR A C 1
ATOM 1448 O O . THR A 1 173 ? -17.911 -1.575 15.689 1.00 94.94 173 THR A O 1
ATOM 1451 N N . VAL A 1 174 ? -16.893 -0.287 14.144 1.00 95.50 174 VAL A N 1
ATOM 1452 C CA . VAL A 1 174 ? -15.587 -0.957 14.129 1.00 95.50 174 VAL A CA 1
ATOM 1453 C C . VAL A 1 174 ? -14.506 0.062 14.471 1.00 95.50 174 VAL A C 1
ATOM 1455 O O . VAL A 1 174 ? -14.496 1.158 13.911 1.00 95.50 174 VAL A O 1
ATOM 1458 N N . ILE A 1 175 ? -13.600 -0.304 15.378 1.00 95.50 175 ILE A N 1
ATOM 1459 C CA . ILE A 1 175 ? -12.455 0.526 15.766 1.00 95.50 175 ILE A CA 1
ATOM 1460 C C . ILE A 1 175 ? -11.241 0.103 14.946 1.00 95.50 175 ILE A C 1
ATOM 1462 O O . ILE A 1 175 ? -10.879 -1.072 14.943 1.00 95.50 175 ILE A O 1
ATOM 1466 N N . LEU A 1 176 ? -10.610 1.055 14.270 1.00 95.94 176 LEU A N 1
ATOM 1467 C CA . LEU A 1 176 ? -9.297 0.886 13.659 1.00 95.94 176 LEU A CA 1
ATOM 1468 C C . LEU A 1 176 ? -8.266 1.496 14.595 1.00 95.94 176 LEU A C 1
ATOM 1470 O O . LEU A 1 176 ? -8.366 2.671 14.947 1.00 95.94 176 LEU A O 1
ATOM 1474 N N . GLU A 1 177 ? -7.281 0.700 14.986 1.00 94.94 177 GLU A N 1
ATOM 1475 C CA . GLU A 1 177 ? -6.210 1.109 15.877 1.00 94.94 177 GLU A CA 1
ATOM 1476 C C . GLU A 1 177 ? -4.880 1.209 15.124 1.00 94.94 177 GLU A C 1
ATOM 1478 O O . GLU A 1 177 ? -4.453 0.295 14.410 1.00 94.94 177 GLU A O 1
ATOM 1483 N N . PHE A 1 178 ? -4.220 2.348 15.288 1.00 92.31 178 PHE A N 1
ATOM 1484 C CA . PHE A 1 178 ? -2.933 2.691 14.702 1.00 92.31 178 PHE A CA 1
ATOM 1485 C C . PHE A 1 178 ? -1.893 2.720 15.810 1.00 92.31 178 PHE A C 1
ATOM 1487 O O . PHE A 1 178 ? -1.506 3.764 16.344 1.00 92.31 178 PHE A O 1
ATOM 1494 N N . THR A 1 179 ? -1.454 1.527 16.190 1.00 87.06 179 THR A N 1
ATOM 1495 C CA . THR A 1 179 ? -0.636 1.318 17.383 1.00 87.06 179 THR A CA 1
ATOM 1496 C C . THR A 1 179 ? 0.773 1.932 17.320 1.00 87.06 179 THR A C 1
ATOM 1498 O O . THR A 1 179 ? 1.501 1.909 18.311 1.00 87.06 179 THR A O 1
ATOM 1501 N N . GLN A 1 180 ? 1.160 2.491 16.170 1.00 84.31 180 GLN A N 1
ATOM 1502 C CA . GLN A 1 180 ? 2.369 3.293 15.994 1.00 84.31 180 GLN A CA 1
ATOM 1503 C C . GLN A 1 180 ? 2.312 4.669 16.681 1.00 84.31 180 GLN A C 1
ATOM 1505 O O . GLN A 1 180 ? 3.370 5.215 17.000 1.00 84.31 180 GLN A O 1
ATOM 1510 N N . TYR A 1 181 ? 1.115 5.218 16.918 1.00 85.56 181 TYR A N 1
ATOM 1511 C CA . TYR A 1 181 ? 0.930 6.508 17.592 1.00 85.56 181 TYR A CA 1
ATOM 1512 C C . TYR A 1 181 ? 0.806 6.339 19.109 1.00 85.56 181 TYR A C 1
ATOM 1514 O O . TYR A 1 181 ? 0.378 5.285 19.580 1.00 85.56 181 TYR A O 1
ATOM 1522 N N . THR A 1 182 ? 1.172 7.348 19.896 1.00 84.31 182 THR A N 1
ATOM 1523 C CA . THR A 1 182 ? 1.060 7.304 21.365 1.00 84.31 182 THR A CA 1
ATOM 1524 C C . THR A 1 182 ? -0.393 7.231 21.849 1.00 84.31 182 THR A C 1
ATOM 1526 O O . THR A 1 182 ? -1.341 7.619 21.160 1.00 84.31 182 THR A O 1
ATOM 1529 N N . VAL A 1 183 ? -0.578 6.716 23.069 1.00 83.62 183 VAL A N 1
ATOM 1530 C CA . VAL A 1 183 ? -1.879 6.743 23.751 1.00 83.62 183 VAL A CA 1
ATOM 1531 C C . VAL A 1 183 ? -2.266 8.206 23.987 1.00 83.62 183 VAL A C 1
ATOM 1533 O O . VAL A 1 183 ? -1.498 8.956 24.582 1.00 83.62 183 VAL A O 1
ATOM 1536 N N . GLY A 1 184 ? -3.438 8.610 23.493 1.00 82.31 184 GLY A N 1
ATOM 1537 C CA . GLY A 1 184 ? -3.919 9.997 23.529 1.00 82.31 184 GLY A CA 1
ATOM 1538 C C . GLY A 1 184 ? -3.698 10.788 22.234 1.00 82.31 184 GLY A C 1
ATOM 1539 O O . GLY A 1 184 ? -4.284 11.858 22.079 1.00 82.31 184 GLY A O 1
ATOM 1540 N N . SER A 1 185 ? -2.919 10.269 21.277 1.00 87.12 185 SER A N 1
ATOM 1541 C CA . SER A 1 185 ? -2.811 10.888 19.953 1.00 87.12 185 SER A CA 1
ATOM 1542 C C . SER A 1 185 ? -4.141 10.773 19.205 1.00 87.12 185 SER A C 1
ATOM 1544 O O . SER A 1 185 ? -4.731 9.694 19.132 1.00 87.12 185 SER A O 1
ATOM 1546 N N . ARG A 1 186 ? -4.598 11.862 18.576 1.00 85.19 186 ARG A N 1
ATOM 1547 C CA . ARG A 1 186 ? -5.827 11.859 17.755 1.00 85.19 186 ARG A CA 1
ATOM 1548 C C . ARG A 1 186 ? -5.767 10.893 16.566 1.00 85.19 186 ARG A C 1
ATOM 1550 O O . ARG A 1 186 ? -6.799 10.521 16.030 1.00 85.19 186 ARG A O 1
ATOM 1557 N N . TRP A 1 187 ? -4.562 10.495 16.156 1.00 86.50 187 TRP A N 1
ATOM 1558 C CA . TRP A 1 187 ? -4.331 9.560 15.054 1.00 86.50 187 TRP A CA 1
ATOM 1559 C C . TRP A 1 187 ? -4.322 8.096 15.500 1.00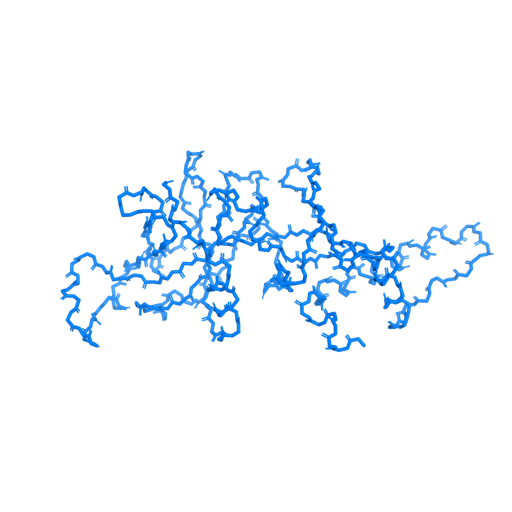 86.50 187 TRP A C 1
ATOM 1561 O O . TRP A 1 187 ? -4.240 7.202 14.663 1.00 86.50 187 TRP A O 1
ATOM 1571 N N . ARG A 1 188 ? -4.390 7.830 16.812 1.00 90.25 188 ARG A N 1
ATOM 1572 C CA . ARG A 1 188 ? -4.289 6.479 17.378 1.00 90.25 188 ARG A CA 1
ATOM 1573 C C . ARG A 1 188 ? -5.481 5.604 17.019 1.00 90.25 188 ARG A C 1
ATOM 1575 O O . ARG A 1 188 ? -5.302 4.403 16.834 1.00 90.25 188 ARG A O 1
ATOM 1582 N N . GLN A 1 189 ? -6.678 6.172 16.941 1.00 92.75 189 GLN A N 1
ATOM 1583 C CA . GLN A 1 189 ? -7.905 5.424 16.694 1.00 92.75 189 GLN A CA 1
ATOM 1584 C C . GLN A 1 189 ? -8.827 6.182 15.748 1.00 92.75 189 GLN A C 1
ATOM 1586 O O . GLN A 1 189 ? -8.931 7.403 15.806 1.00 92.75 189 GLN A O 1
ATOM 1591 N N . THR A 1 190 ? -9.532 5.438 14.904 1.00 93.19 190 THR A N 1
ATOM 1592 C CA . THR A 1 190 ? -10.693 5.949 14.174 1.00 93.19 190 THR A CA 1
ATOM 1593 C C . THR A 1 190 ? -11.827 4.934 14.216 1.00 93.19 190 THR A C 1
ATOM 1595 O O . THR A 1 190 ? -11.601 3.739 14.422 1.00 93.19 190 THR A O 1
ATOM 1598 N N . MET A 1 191 ? -13.057 5.409 14.037 1.00 93.56 191 MET A N 1
ATOM 1599 C CA . MET A 1 191 ? -14.259 4.584 14.068 1.00 93.56 191 MET A CA 1
ATOM 1600 C C . MET A 1 191 ? -14.920 4.585 12.698 1.00 93.56 191 MET A C 1
ATOM 1602 O O . MET A 1 191 ? -15.104 5.633 12.082 1.00 93.56 191 MET A O 1
ATOM 1606 N N . ILE A 1 192 ? -15.332 3.411 12.237 1.00 95.06 192 ILE A N 1
ATOM 1607 C CA . ILE A 1 192 ? -16.122 3.264 11.014 1.00 95.06 192 ILE A CA 1
ATOM 1608 C C . ILE A 1 192 ? -17.417 2.515 11.309 1.00 95.06 192 ILE A C 1
ATOM 1610 O O . ILE A 1 192 ? -17.519 1.794 12.302 1.00 95.06 192 ILE A O 1
ATOM 1614 N N . ASN A 1 193 ? -18.401 2.652 10.423 1.00 94.12 193 ASN A N 1
ATOM 1615 C CA . ASN A 1 193 ? -19.647 1.897 10.488 1.00 94.12 193 ASN A CA 1
ATOM 1616 C C . ASN A 1 193 ? -19.695 0.878 9.346 1.00 94.12 193 ASN A C 1
ATOM 1618 O O . ASN A 1 193 ? -19.757 1.287 8.191 1.00 94.12 193 ASN A O 1
ATOM 1622 N N . ARG A 1 194 ? -19.708 -0.426 9.644 1.00 93.88 194 ARG A N 1
ATOM 1623 C CA . ARG A 1 194 ? -19.618 -1.483 8.621 1.00 93.88 194 ARG A CA 1
ATOM 1624 C C . ARG A 1 194 ? -20.799 -1.531 7.637 1.00 93.88 194 ARG A C 1
ATOM 1626 O O . ARG A 1 194 ? -20.599 -1.952 6.507 1.00 93.88 194 ARG A O 1
ATOM 1633 N N . LYS A 1 195 ? -21.994 -1.048 8.013 1.00 90.31 195 LYS A N 1
ATOM 1634 C CA . LYS A 1 195 ? -23.208 -1.120 7.168 1.00 90.31 195 LYS A CA 1
ATOM 1635 C C . LYS A 1 195 ? -23.308 -0.021 6.113 1.00 90.31 195 LYS A C 1
ATOM 1637 O O . LYS A 1 195 ? -23.878 -0.245 5.055 1.00 90.31 195 LYS A O 1
ATOM 1642 N N . ASN A 1 196 ? -22.803 1.175 6.414 1.00 84.62 196 ASN A N 1
ATOM 1643 C CA . ASN A 1 196 ? -22.947 2.361 5.559 1.00 84.62 196 ASN A CA 1
ATOM 1644 C C . ASN A 1 196 ? -21.601 3.056 5.314 1.00 84.62 196 ASN A C 1
ATOM 1646 O O . ASN A 1 196 ? -21.539 4.284 5.195 1.00 84.62 196 ASN A O 1
ATOM 1650 N N . HIS A 1 197 ? -20.509 2.288 5.305 1.00 90.69 197 HIS A N 1
ATOM 1651 C CA . HIS A 1 197 ? -19.177 2.864 5.179 1.00 90.69 197 HIS A CA 1
ATOM 1652 C C . HIS A 1 197 ? -18.969 3.482 3.799 1.00 90.69 197 HIS A C 1
ATOM 1654 O O . HIS A 1 197 ? -19.235 2.870 2.766 1.00 90.69 197 HIS A O 1
ATOM 1660 N N . ARG A 1 198 ? -18.448 4.703 3.797 1.00 92.00 198 ARG A N 1
ATOM 1661 C CA . ARG A 1 198 ? -18.042 5.458 2.610 1.00 92.00 198 ARG A CA 1
ATOM 1662 C C . ARG A 1 198 ? -16.775 6.235 2.940 1.00 92.00 198 ARG A C 1
ATOM 1664 O O . ARG A 1 198 ? -16.275 6.144 4.058 1.00 92.00 198 ARG A O 1
ATOM 1671 N N . GLU A 1 199 ? -16.264 7.013 1.993 1.00 94.75 199 GLU A N 1
ATOM 1672 C CA . GLU A 1 199 ? -15.214 7.977 2.322 1.00 94.75 199 GLU A CA 1
ATOM 1673 C C . GLU A 1 199 ? -15.704 8.941 3.418 1.00 94.75 199 GLU A C 1
ATOM 1675 O O . GLU A 1 199 ? -16.786 9.529 3.322 1.00 94.75 199 GLU A O 1
ATOM 1680 N N . GLN A 1 200 ? -14.904 9.068 4.469 1.00 93.56 200 GLN A N 1
ATOM 1681 C CA . GLN A 1 200 ? -15.100 9.944 5.617 1.00 93.56 200 GLN A CA 1
ATOM 1682 C C . GLN A 1 200 ? -13.898 10.883 5.753 1.00 93.56 200 GLN A C 1
ATOM 1684 O O . GLN A 1 200 ? -12.892 10.715 5.066 1.00 93.56 200 GLN A O 1
ATOM 1689 N N . GLY A 1 201 ? -13.997 11.865 6.649 1.00 92.00 201 GLY A N 1
ATOM 1690 C CA . GLY A 1 201 ? -12.933 12.831 6.917 1.00 92.00 201 GLY A CA 1
ATOM 1691 C C . GLY A 1 201 ? -13.221 14.228 6.371 1.00 92.00 201 GLY A C 1
ATOM 1692 O O . GLY A 1 201 ? -14.353 14.555 6.005 1.00 92.00 201 GLY A O 1
ATOM 1693 N N . ASN A 1 202 ? -12.203 15.082 6.395 1.00 91.56 202 ASN A N 1
ATOM 1694 C CA . ASN A 1 202 ? -12.302 16.508 6.090 1.00 91.56 202 ASN A CA 1
ATOM 1695 C C . ASN A 1 202 ? -10.933 17.068 5.653 1.00 91.56 202 ASN A C 1
ATOM 1697 O O . ASN A 1 202 ? -9.921 16.382 5.711 1.00 91.56 202 ASN A O 1
ATOM 1701 N N . GLU A 1 203 ? -10.881 18.336 5.249 1.00 89.44 203 GLU A N 1
ATOM 1702 C CA . GLU A 1 203 ? -9.645 18.978 4.760 1.00 89.44 203 GLU A CA 1
ATOM 1703 C C . GLU A 1 203 ? -8.548 19.153 5.833 1.00 89.44 203 GLU A C 1
ATOM 1705 O O . GLU A 1 203 ? -7.394 19.423 5.499 1.00 89.44 203 GLU A O 1
ATOM 1710 N N . ILE A 1 204 ? -8.886 19.024 7.121 1.00 86.19 204 ILE A N 1
ATOM 1711 C CA . ILE A 1 204 ? -7.938 19.163 8.236 1.00 86.19 204 ILE A CA 1
ATOM 1712 C C . ILE A 1 204 ? -7.271 17.816 8.532 1.00 86.19 204 ILE A C 1
ATOM 1714 O O . ILE A 1 204 ? -6.057 17.748 8.719 1.00 86.19 204 ILE A O 1
ATOM 1718 N N . GLU A 1 205 ? -8.061 16.745 8.576 1.00 85.31 205 GLU A N 1
ATOM 1719 C CA . GLU A 1 205 ? -7.618 15.401 8.975 1.00 85.31 205 GLU A CA 1
ATOM 1720 C C . GLU A 1 205 ? -7.303 14.489 7.781 1.00 85.31 205 GLU A C 1
ATOM 1722 O O . GLU A 1 205 ? -6.732 13.408 7.937 1.00 85.31 205 GLU A O 1
ATOM 1727 N N . GLY A 1 206 ? -7.651 14.936 6.578 1.00 92.56 206 GLY A N 1
ATOM 1728 C CA . GLY A 1 206 ? -7.661 14.125 5.375 1.00 92.56 206 GLY A CA 1
ATOM 1729 C C . GLY A 1 206 ? -8.913 13.263 5.271 1.00 92.56 206 GLY A C 1
ATOM 1730 O O . GLY A 1 206 ? -9.794 13.267 6.133 1.00 92.56 206 GLY A O 1
ATOM 1731 N N . PHE A 1 207 ? -8.982 12.520 4.175 1.00 94.94 207 PHE A N 1
ATOM 1732 C CA . PHE A 1 207 ? -10.096 11.652 3.839 1.00 94.94 207 PHE A CA 1
ATOM 1733 C C . PHE A 1 207 ? -9.656 10.194 3.841 1.00 94.94 207 PHE A C 1
ATOM 1735 O O . PHE A 1 207 ? -8.575 9.873 3.346 1.00 94.94 207 PHE A O 1
ATOM 1742 N N . TYR A 1 208 ? -10.495 9.306 4.367 1.00 95.38 208 TYR A N 1
ATOM 1743 C CA . TYR A 1 208 ? -10.221 7.875 4.462 1.00 95.38 208 TYR A CA 1
ATOM 1744 C C . TYR A 1 208 ? -11.467 7.039 4.197 1.00 95.38 208 TYR A C 1
ATOM 1746 O O . TYR A 1 208 ? -12.587 7.494 4.413 1.00 95.38 208 TYR A O 1
ATOM 1754 N N . GLY A 1 209 ? -11.301 5.792 3.753 1.00 95.31 209 GLY A N 1
ATOM 1755 C CA . GLY A 1 209 ? -12.473 4.936 3.569 1.00 95.31 209 GLY A CA 1
ATOM 1756 C C . GLY A 1 209 ? -12.196 3.519 3.101 1.00 95.31 209 GLY A C 1
ATOM 1757 O O . GLY A 1 209 ? -12.565 2.585 3.803 1.00 95.31 209 GLY A O 1
ATOM 1758 N N . GLY A 1 210 ? -11.577 3.336 1.936 1.00 96.38 210 GLY A N 1
ATOM 1759 C CA . GLY A 1 210 ? -11.419 2.006 1.346 1.00 96.38 210 GLY A CA 1
ATOM 1760 C C . GLY A 1 210 ? -10.604 1.094 2.256 1.00 96.38 210 GLY A C 1
ATOM 1761 O O . GLY A 1 210 ? -9.504 1.461 2.646 1.00 96.38 210 GLY A O 1
ATOM 1762 N N . ILE A 1 211 ? -11.135 -0.069 2.621 1.00 97.25 211 ILE A N 1
ATOM 1763 C CA . ILE A 1 211 ? -10.521 -0.991 3.581 1.00 97.25 211 ILE A CA 1
ATOM 1764 C C . ILE A 1 211 ? -10.383 -2.357 2.941 1.00 97.25 211 ILE A C 1
ATOM 1766 O O . ILE A 1 211 ? -11.346 -2.882 2.392 1.00 97.25 211 ILE A O 1
ATOM 1770 N N .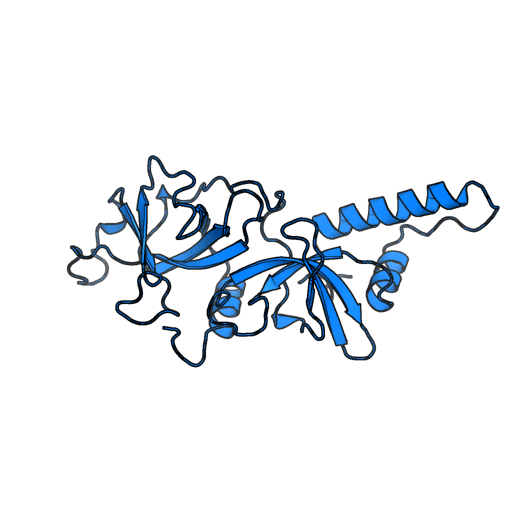 ARG A 1 212 ? -9.197 -2.946 3.087 1.00 96.56 212 ARG A N 1
ATOM 1771 C CA . ARG A 1 212 ? -8.942 -4.344 2.747 1.00 96.56 212 ARG A CA 1
ATOM 1772 C C . ARG A 1 212 ? -8.444 -5.101 3.969 1.00 96.56 212 ARG A C 1
ATOM 1774 O O . ARG A 1 212 ? -7.610 -4.597 4.726 1.00 96.56 212 ARG A O 1
ATOM 1781 N N . LYS A 1 213 ? -8.904 -6.336 4.130 1.00 97.06 213 LYS A N 1
ATOM 1782 C CA . LYS A 1 213 ? -8.404 -7.251 5.157 1.00 97.06 213 LYS A CA 1
ATOM 1783 C C . LYS A 1 213 ? -7.129 -7.947 4.682 1.00 97.06 213 LYS A C 1
ATOM 1785 O O . LYS A 1 213 ? -7.026 -8.387 3.538 1.00 97.06 213 LYS A O 1
ATOM 1790 N N . LEU A 1 214 ? -6.136 -8.036 5.562 1.00 96.62 214 LEU A N 1
ATOM 1791 C CA . LEU A 1 214 ? -4.882 -8.737 5.305 1.00 96.62 214 LEU A CA 1
ATOM 1792 C C . LEU A 1 214 ? -5.005 -10.186 5.772 1.00 96.62 214 LEU A C 1
ATOM 1794 O O . LEU A 1 214 ? -5.071 -10.463 6.968 1.00 96.62 214 LEU A O 1
ATOM 1798 N N . HIS A 1 215 ? -4.999 -11.118 4.822 1.00 93.81 215 HIS A N 1
ATOM 1799 C CA . HIS A 1 215 ? -5.057 -12.555 5.112 1.00 93.81 215 HIS A CA 1
ATOM 1800 C C . HIS A 1 215 ? -3.672 -13.221 5.100 1.00 93.81 215 HIS A C 1
ATOM 1802 O O . HIS A 1 215 ? -3.450 -14.216 5.790 1.00 93.81 215 HIS A O 1
ATOM 1808 N N . SER A 1 216 ? -2.727 -12.681 4.321 1.00 94.06 216 SER A N 1
ATOM 1809 C CA . SER A 1 216 ? -1.383 -13.247 4.176 1.00 94.06 216 SER A CA 1
ATOM 1810 C C . SER A 1 216 ? -0.527 -12.979 5.415 1.00 94.06 216 SER A C 1
ATOM 1812 O O . SER A 1 216 ? -0.280 -11.832 5.801 1.00 94.06 216 SER A O 1
ATOM 1814 N N . LYS A 1 217 ? 0.010 -14.056 6.000 1.00 94.62 217 LYS A N 1
ATOM 1815 C CA . LYS A 1 217 ? 0.994 -13.969 7.089 1.00 94.62 217 LYS A CA 1
ATOM 1816 C C . LYS A 1 217 ? 2.267 -13.257 6.640 1.00 94.62 217 LYS A C 1
ATOM 1818 O O . LYS A 1 217 ? 2.909 -12.594 7.453 1.00 94.62 217 LYS A O 1
ATOM 1823 N N . GLU A 1 218 ? 2.632 -13.377 5.368 1.00 91.94 218 GLU A N 1
ATOM 1824 C CA . GLU A 1 218 ? 3.793 -12.725 4.772 1.00 91.94 218 GLU A CA 1
ATOM 1825 C C . GLU A 1 218 ? 3.602 -11.205 4.702 1.00 91.94 218 GLU A C 1
ATOM 1827 O O . GLU A 1 218 ? 4.510 -10.473 5.102 1.00 91.94 218 GLU A O 1
ATOM 1832 N N . GLU A 1 219 ? 2.431 -10.721 4.261 1.00 92.75 219 GLU A N 1
ATOM 1833 C CA . GLU A 1 219 ? 2.105 -9.284 4.259 1.00 92.75 219 GLU A CA 1
ATOM 1834 C C . GLU A 1 219 ? 2.101 -8.708 5.679 1.00 92.75 219 GLU A C 1
ATOM 1836 O O . GLU A 1 219 ? 2.747 -7.690 5.935 1.00 92.75 219 GLU A O 1
ATOM 1841 N N . ILE A 1 220 ? 1.444 -9.389 6.623 1.00 94.56 220 ILE A N 1
ATOM 1842 C CA . ILE A 1 220 ? 1.392 -8.958 8.029 1.00 94.56 220 ILE A CA 1
ATOM 1843 C C . ILE A 1 220 ? 2.801 -8.925 8.633 1.00 94.56 220 ILE A C 1
ATOM 1845 O O . ILE A 1 220 ? 3.186 -7.959 9.290 1.00 94.56 220 ILE A O 1
ATOM 1849 N N . THR A 1 221 ? 3.607 -9.962 8.392 1.00 93.38 221 THR A N 1
ATOM 1850 C CA . THR A 1 221 ? 5.003 -10.011 8.853 1.00 93.38 221 THR A CA 1
ATOM 1851 C C . THR A 1 221 ? 5.830 -8.876 8.256 1.00 93.38 221 THR A C 1
ATOM 1853 O O . THR A 1 221 ? 6.686 -8.321 8.945 1.00 93.38 221 THR A O 1
ATOM 1856 N N . ARG A 1 222 ? 5.589 -8.502 6.994 1.00 91.88 222 ARG A N 1
ATOM 1857 C CA . ARG A 1 222 ? 6.285 -7.374 6.366 1.00 91.88 222 ARG A CA 1
ATOM 1858 C C . ARG A 1 222 ? 5.943 -6.057 7.060 1.00 91.88 222 ARG A C 1
ATOM 1860 O O . ARG A 1 222 ? 6.865 -5.327 7.405 1.00 91.88 222 ARG A O 1
ATOM 1867 N N . TRP A 1 223 ? 4.669 -5.799 7.349 1.00 92.50 223 TRP A N 1
ATOM 1868 C CA . TRP A 1 223 ? 4.269 -4.620 8.123 1.00 92.50 223 TRP A CA 1
ATOM 1869 C C . TRP A 1 223 ? 4.901 -4.582 9.513 1.00 92.50 223 TRP A C 1
ATOM 1871 O O . TRP A 1 223 ? 5.456 -3.562 9.911 1.00 92.50 223 TRP A O 1
ATOM 1881 N N . LYS A 1 224 ? 4.913 -5.715 10.221 1.00 89.88 224 LYS A N 1
ATOM 1882 C CA . LYS A 1 224 ? 5.554 -5.825 11.542 1.00 89.88 224 LYS A CA 1
ATOM 1883 C C . LYS A 1 224 ? 7.065 -5.564 11.503 1.00 89.88 224 LYS A C 1
ATOM 1885 O O . LYS A 1 224 ? 7.608 -5.039 12.465 1.00 89.88 224 LYS A O 1
ATOM 1890 N N . LYS A 1 225 ? 7.755 -5.891 10.405 1.00 89.00 225 LYS A N 1
ATOM 1891 C CA . LYS A 1 225 ? 9.184 -5.563 10.221 1.00 89.00 225 LYS A CA 1
ATOM 1892 C C . LYS A 1 225 ? 9.437 -4.080 9.957 1.00 89.00 225 LYS A C 1
ATOM 1894 O O . LYS A 1 225 ? 10.530 -3.601 10.224 1.00 89.00 225 LYS A O 1
ATOM 1899 N N . LEU A 1 226 ? 8.444 -3.379 9.420 1.00 87.00 226 LEU A N 1
ATOM 1900 C CA . LEU A 1 226 ? 8.490 -1.945 9.129 1.00 87.00 226 LEU A CA 1
ATOM 1901 C C . LEU A 1 226 ? 8.029 -1.090 10.316 1.00 87.00 226 LEU A C 1
ATOM 1903 O O . LEU A 1 226 ? 7.888 0.127 10.174 1.00 87.00 226 LEU A O 1
ATOM 1907 N N . TRP A 1 227 ? 7.766 -1.726 11.460 1.00 81.44 227 TRP A N 1
ATOM 1908 C CA . TRP A 1 227 ? 7.293 -1.049 12.651 1.00 81.44 227 TRP A CA 1
ATOM 1909 C C . TRP A 1 227 ? 8.318 -0.042 13.170 1.00 81.44 227 TRP A C 1
ATOM 1911 O O . TRP A 1 227 ? 9.515 -0.348 13.182 1.00 81.44 227 TRP A O 1
ATOM 1921 N N . PRO A 1 228 ? 7.878 1.133 13.647 1.00 73.88 228 PRO A N 1
ATOM 1922 C CA . PRO A 1 228 ? 8.750 2.026 14.389 1.00 73.88 228 PRO A CA 1
ATOM 1923 C C . PRO A 1 228 ? 9.525 1.348 15.512 1.00 73.88 228 PRO A C 1
ATOM 1925 O O . PRO A 1 228 ? 8.966 0.590 16.299 1.00 73.88 228 PRO A O 1
ATOM 1928 N N . THR A 1 229 ? 10.773 1.758 15.707 1.00 68.38 229 THR A N 1
ATOM 1929 C CA . THR A 1 229 ? 11.495 1.484 16.959 1.00 68.38 229 THR A CA 1
ATOM 1930 C C . THR A 1 229 ? 11.088 2.431 18.095 1.00 68.38 229 THR A C 1
ATOM 1932 O O . THR A 1 229 ? 11.369 2.139 19.254 1.00 68.38 229 THR A O 1
ATOM 1935 N N . LYS A 1 230 ? 10.416 3.552 17.787 1.00 67.06 230 LYS A N 1
ATOM 1936 C CA . LYS A 1 230 ? 9.883 4.532 18.748 1.00 67.06 230 LYS A CA 1
ATOM 1937 C C . LYS A 1 230 ? 8.458 4.931 18.370 1.00 67.06 230 LYS A C 1
ATOM 1939 O O . LYS A 1 230 ? 8.186 5.146 17.192 1.00 67.06 230 LYS A O 1
ATOM 1944 N N . THR A 1 231 ? 7.569 5.049 19.352 1.00 61.97 231 THR A N 1
ATOM 1945 C CA . THR A 1 231 ? 6.210 5.570 19.141 1.00 61.97 231 THR A CA 1
ATOM 1946 C C . THR A 1 231 ? 6.247 7.013 18.655 1.00 61.97 231 THR A C 1
ATOM 1948 O O . THR A 1 231 ? 7.079 7.799 19.107 1.00 61.97 231 THR A O 1
ATOM 1951 N N . VAL A 1 232 ? 5.341 7.337 17.738 1.00 62.38 232 VAL A N 1
ATOM 1952 C CA . VAL A 1 232 ? 5.190 8.671 17.149 1.00 62.38 232 VAL A CA 1
ATOM 1953 C C . VAL A 1 232 ? 4.159 9.457 17.952 1.00 62.38 232 VAL A C 1
ATOM 1955 O O . VAL A 1 232 ? 3.119 8.898 18.303 1.00 62.38 232 VAL A O 1
ATOM 1958 N N . GLU A 1 233 ? 4.445 10.723 18.245 1.00 57.19 233 GLU A N 1
ATOM 1959 C CA . GLU A 1 233 ? 3.492 11.650 18.878 1.00 57.19 233 GLU A CA 1
ATOM 1960 C C . GLU A 1 233 ? 2.379 12.083 17.906 1.00 57.19 233 GLU A C 1
ATOM 1962 O O . GLU A 1 233 ? 2.705 12.438 16.749 1.00 57.19 233 GLU A O 1
#